Protein AF-A0A422P7Z7-F1 (afdb_monomer_lite)

Sequence (346 aa):
MTDVLEFFVPSHARDLEDLEKTGPTQYHVSEPCEFDVHPRQQVDDLARLFDCLHREKSPTSLFSKPELFTALFSYIKAIESPETNQPVTKQARHKICHEVSERLKKLLQISLAYFRKKANGGVNEALLVCLRSTVKMYVFILCNILLSSAPILEDDENLSYSSQRSARKRKRAKNEQDTGIGEDCSGVDQDGRELALTALIDVCSPDLLTMWGIHMEENMLNLMLRMVLHMITQKANVQNDAQPVSGALAVLLLRVSGHIVAQGSVAPCDFIVPLIELALKTESAAQFLTRFVSEAESGDISNDSTNNIVIALIEGMAVAALHDVSGDAGAAKTWHCFSARLQNVV

Secondary structure (DSSP, 8-state):
----PBP---SSGGGGG-HHHH-TTB---SS-------TTTHHHHHHHHHHHHHH-S-TTHHHH-HHHHHHHHHHHHHHH-TTSSSPPPHHHHHHHHHHHHHHHHHHHHHHHHHHHHHTTT---HHHHHHHHHHHHHHHHHHHHHHTS---------------------------SS-SPTT--TTS--HHHHHHHHHHHHHHT-GGGHHHHTTS--HHHHHHHHHHHHHHHT-HHHHSGGGHHHHHHHHHHHHHHHHHHHHTTSS-HHHHHHHHHHHHHH-HHHHHHHHHHHHHHTSTTT--HHHHHHHHHHHHHHHHHHHHTSTT-HHHHHHHHHHHHHHTTT-

Structure (mmCIF, N/CA/C/O backbone):
data_AF-A0A422P7Z7-F1
#
_entry.id   AF-A0A422P7Z7-F1
#
loop_
_atom_site.group_PDB
_atom_site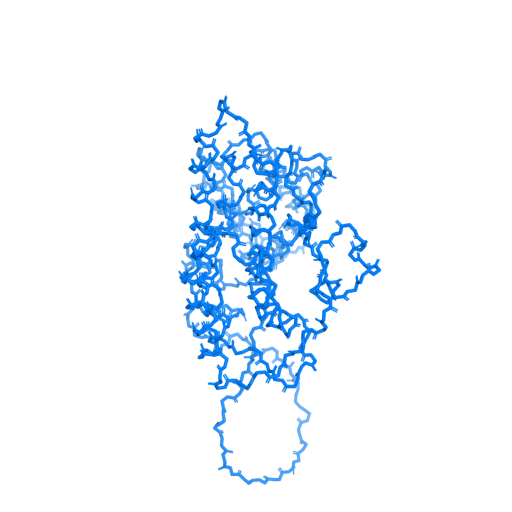.id
_atom_site.type_symbol
_atom_site.label_atom_id
_atom_site.label_alt_id
_atom_site.label_comp_id
_atom_site.label_asym_id
_atom_site.label_entity_id
_atom_site.label_seq_id
_atom_site.pdbx_PDB_ins_code
_atom_site.Cartn_x
_atom_site.Cartn_y
_atom_site.Cartn_z
_atom_site.occupancy
_atom_site.B_iso_or_equiv
_atom_site.auth_seq_id
_atom_site.auth_comp_id
_atom_site.auth_asym_id
_atom_site.auth_atom_id
_atom_site.pdbx_PDB_model_num
ATOM 1 N N . MET A 1 1 ? -2.991 -10.721 30.843 1.00 41.44 1 MET A N 1
ATOM 2 C CA . MET A 1 1 ? -2.828 -10.649 29.378 1.00 41.44 1 MET A CA 1
ATOM 3 C C . MET A 1 1 ? -4.153 -10.178 28.826 1.00 41.44 1 MET A C 1
ATOM 5 O O . MET A 1 1 ? -5.171 -10.646 29.310 1.00 41.44 1 MET A O 1
ATOM 9 N N . THR A 1 2 ? -4.159 -9.173 27.960 1.00 47.16 2 THR A N 1
ATOM 10 C CA . THR A 1 2 ? -5.389 -8.666 27.343 1.00 47.16 2 THR A CA 1
ATOM 11 C C . THR A 1 2 ? -5.836 -9.612 26.234 1.00 47.16 2 THR A C 1
ATOM 13 O O . THR A 1 2 ? -5.021 -9.916 25.369 1.00 47.16 2 THR A O 1
ATOM 16 N N . ASP A 1 3 ? -7.106 -10.029 26.248 1.00 69.69 3 ASP A N 1
ATOM 17 C CA . ASP A 1 3 ? -7.769 -10.920 25.269 1.00 69.69 3 ASP A CA 1
ATOM 18 C C . ASP A 1 3 ? -7.925 -10.301 23.857 1.00 69.69 3 ASP A C 1
ATOM 20 O O . ASP A 1 3 ? -8.862 -10.600 23.122 1.00 69.69 3 ASP A O 1
ATOM 24 N N . VAL A 1 4 ? -7.042 -9.377 23.472 1.00 84.75 4 VAL A N 1
ATOM 25 C CA . VAL A 1 4 ? -7.099 -8.687 22.181 1.00 84.75 4 VAL A CA 1
ATOM 26 C C . VAL A 1 4 ? -6.298 -9.491 21.166 1.00 84.75 4 VAL A C 1
ATOM 28 O O . VAL A 1 4 ? -5.075 -9.575 21.264 1.00 84.75 4 VAL A O 1
ATOM 31 N N . LEU A 1 5 ? -6.997 -10.064 20.190 1.00 91.19 5 LEU A N 1
ATOM 32 C CA . LEU A 1 5 ? -6.390 -10.791 19.081 1.00 91.19 5 LEU A CA 1
ATOM 33 C C . LEU A 1 5 ? -5.785 -9.802 18.083 1.00 91.19 5 LEU A C 1
ATOM 35 O O . LEU A 1 5 ? -6.497 -8.998 17.485 1.00 91.19 5 LEU A O 1
ATOM 39 N N . GLU A 1 6 ? -4.468 -9.844 17.918 1.00 93.69 6 GLU A N 1
ATOM 40 C CA . GLU A 1 6 ? -3.760 -8.964 16.992 1.00 93.69 6 GLU A CA 1
ATOM 41 C C . GLU A 1 6 ? -4.053 -9.336 15.531 1.00 93.69 6 GLU A C 1
ATOM 43 O O . GLU A 1 6 ? -4.142 -10.513 15.180 1.00 93.69 6 GLU A O 1
ATOM 48 N N . PHE A 1 7 ? -4.182 -8.322 14.673 1.00 96.12 7 PHE A N 1
ATOM 49 C CA . PHE A 1 7 ? -4.292 -8.515 13.230 1.00 96.12 7 PHE A CA 1
ATOM 50 C C . PHE A 1 7 ? -2.921 -8.785 12.607 1.00 96.12 7 PHE A C 1
ATOM 52 O O . PHE A 1 7 ? -1.968 -8.034 12.836 1.00 96.12 7 PHE A O 1
ATOM 59 N N . PHE A 1 8 ? -2.852 -9.822 11.778 1.00 94.31 8 PHE A N 1
ATOM 60 C CA . PHE A 1 8 ? -1.702 -10.170 10.947 1.00 94.31 8 PHE A CA 1
ATOM 61 C C . PHE A 1 8 ? -2.129 -10.142 9.485 1.00 94.31 8 PHE A C 1
ATOM 63 O O . PHE A 1 8 ? -3.274 -10.461 9.162 1.00 94.31 8 PHE A O 1
ATOM 70 N N . VAL A 1 9 ? -1.227 -9.722 8.602 1.00 94.50 9 VAL A N 1
ATOM 71 C CA . VAL A 1 9 ? -1.536 -9.619 7.175 1.00 94.50 9 VAL A CA 1
ATOM 72 C C . VAL A 1 9 ? -1.632 -11.035 6.594 1.00 94.50 9 VAL A C 1
ATOM 74 O O . VAL A 1 9 ? -0.636 -11.766 6.639 1.00 94.50 9 VAL A O 1
ATOM 77 N N . PRO A 1 10 ? -2.794 -11.445 6.049 1.00 93.19 10 PRO A N 1
ATOM 78 C CA . PRO A 1 10 ? -2.946 -12.782 5.495 1.00 93.19 10 PRO A CA 1
ATOM 79 C C . PRO A 1 10 ? -2.287 -12.882 4.111 1.00 93.19 10 PRO A C 1
ATOM 81 O O . PRO A 1 10 ? -2.100 -11.876 3.419 1.00 93.19 10 PRO A O 1
ATOM 84 N N . SER A 1 11 ? -1.952 -14.103 3.681 1.00 88.19 11 SER A N 1
ATOM 85 C CA . SER A 1 11 ? -1.417 -14.348 2.333 1.00 88.19 11 SER A CA 1
ATOM 86 C C . SER A 1 11 ? -2.460 -14.064 1.251 1.00 88.19 11 SER A C 1
ATOM 88 O O . SER A 1 11 ? -2.143 -13.391 0.269 1.00 88.19 11 SER A O 1
ATOM 90 N N . HIS A 1 12 ? -3.698 -14.516 1.479 1.00 90.06 12 HIS A N 1
ATOM 91 C CA . HIS A 1 12 ? -4.889 -14.163 0.709 1.00 90.06 12 HIS A CA 1
ATOM 92 C C . HIS A 1 12 ? -5.970 -13.593 1.626 1.00 90.06 12 HIS A C 1
ATOM 94 O O . HIS A 1 12 ? -6.129 -14.048 2.754 1.00 90.06 12 HIS A O 1
ATOM 100 N N . ALA A 1 13 ? -6.777 -12.651 1.145 1.00 91.19 13 ALA A N 1
ATOM 101 C CA . ALA A 1 13 ? -7.860 -12.032 1.905 1.00 91.19 13 ALA A CA 1
ATOM 102 C C . ALA A 1 13 ? -8.794 -13.077 2.527 1.00 91.19 13 ALA A C 1
ATOM 104 O O . ALA A 1 13 ? -9.073 -13.018 3.720 1.00 91.19 13 ALA A O 1
ATOM 105 N N . ARG A 1 14 ? -9.206 -14.082 1.745 1.00 91.06 14 ARG A N 1
ATOM 106 C CA . ARG A 1 14 ? -10.067 -15.187 2.208 1.00 91.06 14 ARG A CA 1
ATOM 107 C C . ARG A 1 14 ? -9.483 -16.000 3.364 1.00 91.06 14 ARG A C 1
ATOM 109 O O . ARG A 1 14 ? -10.245 -16.613 4.098 1.00 91.06 14 ARG A O 1
ATOM 116 N N . ASP A 1 15 ? -8.161 -16.010 3.536 1.00 92.38 15 ASP A N 1
ATOM 117 C CA . ASP A 1 15 ? -7.534 -16.763 4.623 1.00 92.38 15 ASP A CA 1
ATOM 118 C C . ASP A 1 15 ? -7.902 -16.173 5.989 1.00 92.38 15 ASP A C 1
ATOM 120 O O . ASP A 1 15 ? -7.853 -16.886 6.978 1.00 92.38 15 ASP A O 1
ATOM 124 N N . LEU A 1 16 ? -8.336 -14.907 6.048 1.00 93.44 16 LEU A N 1
ATOM 125 C CA . LEU A 1 16 ? -8.796 -14.262 7.279 1.00 93.44 16 LEU A CA 1
ATOM 126 C C . LEU A 1 16 ? -10.123 -14.834 7.817 1.00 93.44 16 LEU A C 1
ATOM 128 O O . LEU A 1 16 ? -10.447 -14.630 8.986 1.00 93.44 16 LEU A O 1
ATOM 132 N N . GLU A 1 17 ? -10.892 -15.523 6.971 1.00 92.88 17 GLU A N 1
ATOM 133 C CA . GLU A 1 17 ? -12.132 -16.228 7.338 1.00 92.88 17 GLU A CA 1
ATOM 134 C C . GLU A 1 17 ? -11.867 -17.699 7.715 1.00 92.88 17 GLU A C 1
ATOM 136 O O . GLU A 1 17 ? -12.773 -18.403 8.156 1.00 92.88 17 GLU A O 1
ATOM 141 N N . ASP A 1 18 ? -10.630 -18.176 7.541 1.00 90.12 18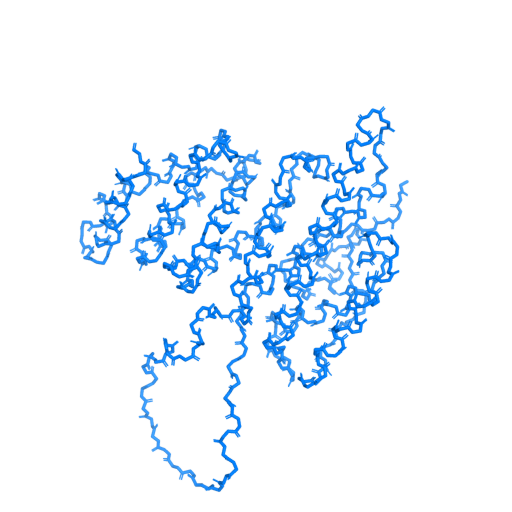 ASP A N 1
ATOM 142 C CA . ASP A 1 18 ? -10.232 -19.561 7.773 1.00 90.12 18 ASP A CA 1
ATOM 143 C C . ASP A 1 18 ? -9.405 -19.670 9.061 1.00 90.12 18 ASP A C 1
ATOM 145 O O . ASP A 1 18 ? -8.205 -19.384 9.092 1.00 90.12 18 ASP A O 1
ATOM 149 N N . LEU A 1 19 ? -10.058 -20.120 10.137 1.00 88.00 19 LEU A N 1
ATOM 150 C CA . LEU A 1 19 ? -9.434 -20.258 11.454 1.00 88.00 19 LEU A CA 1
ATOM 151 C C . LEU A 1 19 ? -8.237 -21.223 11.448 1.00 88.00 19 LEU A C 1
ATOM 153 O O . LEU A 1 19 ? -7.326 -21.064 12.261 1.00 88.00 19 LEU A O 1
ATOM 157 N N . GLU A 1 20 ? -8.209 -22.213 10.550 1.00 88.44 20 GLU A N 1
ATOM 158 C CA . GLU A 1 20 ? -7.075 -23.137 10.439 1.00 88.44 20 GLU A CA 1
ATOM 159 C C . GLU A 1 20 ? -5.843 -22.441 9.849 1.00 88.44 20 GLU A C 1
ATOM 161 O O . GLU A 1 20 ? -4.713 -22.791 10.197 1.00 88.44 20 GLU A O 1
ATOM 166 N N . LYS A 1 21 ? -6.049 -21.418 9.009 1.00 87.94 21 LYS A N 1
ATOM 167 C CA . LYS A 1 21 ? -4.973 -20.618 8.412 1.00 87.94 21 LYS A CA 1
ATOM 168 C C . LYS A 1 21 ? -4.518 -19.462 9.292 1.00 87.94 21 LYS A C 1
ATOM 170 O O . LYS A 1 21 ? -3.317 -19.215 9.368 1.00 87.94 21 LYS A O 1
ATOM 175 N N . THR A 1 22 ? -5.436 -18.760 9.958 1.00 85.56 22 THR A N 1
ATOM 176 C CA . THR A 1 22 ? -5.073 -17.671 10.887 1.00 85.56 22 THR A CA 1
ATOM 177 C C . THR A 1 22 ? -4.537 -18.204 12.212 1.00 85.56 22 THR A C 1
ATOM 179 O O . THR A 1 22 ? -3.707 -17.578 12.870 1.00 85.56 22 THR A O 1
ATOM 182 N N . GLY A 1 23 ? -5.028 -19.367 12.638 1.00 84.44 23 GLY A N 1
ATOM 183 C CA . GLY A 1 23 ? -4.818 -19.892 13.976 1.00 84.44 23 GLY A CA 1
ATOM 184 C C . GLY A 1 23 ? -5.683 -19.195 15.042 1.00 84.44 23 GLY A C 1
ATOM 185 O O . GLY A 1 23 ? -6.274 -18.138 14.808 1.00 84.44 23 GLY A O 1
ATOM 186 N N . PRO A 1 24 ? -5.756 -19.776 16.253 1.00 84.25 24 PRO A N 1
ATOM 187 C CA . PRO A 1 24 ? -6.699 -19.360 17.297 1.00 84.25 24 PRO A CA 1
ATOM 188 C C . PRO A 1 24 ? -6.287 -18.093 18.061 1.00 84.25 24 PRO A C 1
ATOM 190 O O . PRO A 1 24 ? -7.079 -17.547 18.822 1.00 84.25 24 PRO A O 1
ATOM 193 N N . THR A 1 25 ? -5.041 -17.642 17.908 1.00 87.38 25 THR A N 1
ATOM 194 C CA . THR A 1 25 ? -4.472 -16.506 18.655 1.00 87.38 25 THR A CA 1
ATOM 195 C C . THR A 1 25 ? -4.377 -15.227 17.827 1.00 87.38 25 THR A C 1
ATOM 197 O O . THR A 1 25 ? -3.804 -14.243 18.290 1.00 87.38 25 THR A O 1
ATOM 200 N N . GLN A 1 26 ? -4.896 -15.240 16.601 1.00 90.94 26 GLN A N 1
ATOM 201 C CA . GLN A 1 26 ? -4.856 -14.110 15.681 1.00 90.94 26 GLN A CA 1
ATOM 202 C C . GLN A 1 26 ? -6.269 -13.611 15.399 1.00 90.94 26 GLN A C 1
ATOM 204 O O . GLN A 1 26 ? -7.251 -14.350 15.526 1.00 90.94 26 GLN A O 1
ATOM 209 N N . TYR A 1 27 ? -6.370 -12.334 15.037 1.00 93.25 27 TYR A N 1
ATOM 210 C CA . TYR A 1 27 ? -7.624 -11.773 14.564 1.00 93.25 27 TYR A CA 1
ATOM 211 C C . TYR A 1 27 ? -8.099 -12.568 13.346 1.00 93.25 27 TYR A C 1
ATOM 213 O O . TYR A 1 27 ? -7.341 -12.778 12.401 1.00 93.25 27 TYR A O 1
ATOM 221 N N . HIS A 1 28 ? -9.365 -12.958 13.363 1.00 91.88 28 HIS A N 1
ATOM 222 C CA . HIS A 1 28 ? -10.036 -13.605 12.248 1.00 91.88 28 HIS A CA 1
ATOM 223 C C . HIS A 1 28 ? -11.430 -13.004 12.096 1.00 91.88 28 HIS A C 1
ATOM 225 O O . HIS A 1 28 ? -12.006 -12.456 13.042 1.00 91.88 28 HIS A O 1
ATOM 231 N N . VAL A 1 29 ? -11.972 -13.109 10.892 1.00 91.56 29 VAL A N 1
ATOM 232 C CA . VAL A 1 29 ? -13.339 -12.709 10.584 1.00 91.56 29 VAL A CA 1
ATOM 233 C C . VAL A 1 29 ? -14.222 -13.937 10.769 1.00 91.56 29 VAL A C 1
ATOM 235 O O . VAL A 1 29 ? -14.141 -14.889 10.002 1.00 91.56 29 VAL A O 1
ATOM 238 N N . SER A 1 30 ? -15.030 -13.943 11.829 1.00 84.56 30 SER A N 1
ATOM 239 C CA . SER A 1 30 ? -15.807 -15.126 12.226 1.00 84.56 30 SER A CA 1
ATOM 240 C C . SER A 1 30 ? -16.990 -15.435 11.302 1.00 84.56 30 SER A C 1
ATOM 242 O O . SER A 1 30 ? -17.461 -16.569 11.278 1.00 84.56 30 SER A O 1
ATOM 244 N N . GLU A 1 31 ? -17.481 -14.443 10.558 1.00 85.62 31 GLU A N 1
ATOM 245 C CA . GLU A 1 31 ? -18.612 -14.587 9.638 1.00 85.62 31 GLU A CA 1
ATOM 246 C C . GLU A 1 31 ? -18.158 -14.364 8.188 1.00 85.62 31 GLU A C 1
ATOM 248 O O . GLU A 1 31 ? -17.553 -13.327 7.901 1.00 85.62 31 GLU A O 1
ATOM 253 N N . PRO A 1 32 ? -18.463 -15.284 7.252 1.00 85.69 32 PRO A N 1
ATOM 254 C CA . PRO A 1 32 ? -18.131 -15.101 5.844 1.00 85.69 32 PRO A CA 1
ATOM 255 C C . PRO A 1 32 ? -18.708 -13.795 5.281 1.00 85.69 32 PRO A C 1
ATOM 257 O O . PRO A 1 32 ? -19.917 -13.576 5.267 1.00 85.69 32 PRO A O 1
ATOM 260 N N . CYS A 1 33 ? -17.835 -12.926 4.781 1.00 87.56 33 CYS A N 1
ATOM 261 C CA . CYS A 1 33 ? -18.189 -11.622 4.229 1.00 87.56 33 CYS A CA 1
ATOM 262 C C . CYS A 1 33 ? -18.469 -11.721 2.726 1.00 87.56 33 CYS A C 1
ATOM 264 O O . CYS A 1 33 ? -17.565 -11.552 1.908 1.00 87.56 33 CYS A O 1
ATOM 266 N N . GLU A 1 34 ? -19.698 -12.031 2.327 1.00 87.06 34 GLU A N 1
ATOM 267 C CA . GLU A 1 34 ? -20.068 -12.048 0.906 1.00 87.06 34 GLU A CA 1
ATOM 268 C C . GLU A 1 34 ? -20.151 -10.633 0.315 1.00 87.06 34 GLU A C 1
ATOM 270 O O . GLU A 1 34 ? -20.560 -9.680 0.980 1.00 87.06 34 GLU A O 1
ATOM 275 N N . PHE A 1 35 ? -19.756 -10.493 -0.953 1.00 90.81 35 PHE A N 1
ATOM 276 C CA . PHE A 1 35 ? -19.867 -9.235 -1.684 1.00 90.81 35 PHE A CA 1
ATOM 277 C C . PHE A 1 35 ? -21.044 -9.287 -2.660 1.00 90.81 35 PHE A C 1
ATOM 279 O O . PHE A 1 35 ? -20.943 -9.888 -3.731 1.00 90.81 35 PHE A O 1
ATOM 286 N N . ASP A 1 36 ? -22.141 -8.625 -2.290 1.00 88.31 36 ASP A N 1
ATOM 287 C CA . ASP A 1 36 ? -23.372 -8.527 -3.090 1.00 88.31 36 ASP A CA 1
ATOM 288 C C . ASP A 1 36 ? -23.862 -7.071 -3.217 1.00 88.31 36 ASP A C 1
ATOM 290 O O . ASP A 1 36 ? -25.052 -6.763 -3.177 1.00 88.31 36 ASP A O 1
ATOM 294 N N . VAL A 1 37 ? -22.924 -6.122 -3.319 1.00 90.50 37 VAL A N 1
ATOM 295 C CA . VAL A 1 37 ? -23.265 -4.699 -3.448 1.00 90.50 37 VAL A CA 1
ATOM 296 C C . VAL A 1 37 ? -23.386 -4.320 -4.918 1.00 90.50 37 VAL A C 1
ATOM 298 O O . VAL A 1 37 ? -22.409 -4.348 -5.678 1.00 90.50 37 VAL A O 1
ATOM 301 N N . HIS A 1 38 ? -24.587 -3.899 -5.316 1.00 91.31 38 HIS A N 1
ATOM 302 C CA . HIS A 1 38 ? -24.859 -3.473 -6.683 1.00 91.31 38 HIS A CA 1
ATOM 303 C C . HIS A 1 38 ? -23.941 -2.297 -7.089 1.00 91.31 38 HIS A C 1
ATOM 305 O O . HIS A 1 38 ? -23.834 -1.330 -6.331 1.00 91.31 38 HIS A O 1
ATOM 311 N N . PRO A 1 39 ? -23.336 -2.290 -8.297 1.00 91.00 39 PRO A N 1
ATOM 312 C CA . PRO A 1 39 ? -22.378 -1.269 -8.743 1.00 91.00 39 PRO A CA 1
ATOM 313 C C . PRO A 1 39 ? -22.809 0.182 -8.502 1.00 91.00 39 PRO A C 1
ATOM 315 O O . PRO A 1 39 ? -22.017 1.004 -8.052 1.00 91.00 39 PRO A O 1
ATOM 318 N N . ARG A 1 40 ? -24.092 0.485 -8.739 1.00 90.56 40 ARG A N 1
ATOM 319 C CA . ARG A 1 40 ? -24.675 1.826 -8.535 1.00 90.56 40 ARG A CA 1
ATOM 320 C C . ARG A 1 40 ? -24.775 2.267 -7.067 1.00 90.56 40 ARG A C 1
ATOM 322 O O . ARG A 1 40 ? -24.956 3.449 -6.827 1.00 90.56 40 ARG A O 1
ATOM 329 N N . GLN A 1 41 ? -24.709 1.340 -6.112 1.00 94.62 41 GLN A N 1
ATOM 330 C CA . GLN A 1 41 ? -24.857 1.608 -4.675 1.00 94.62 41 GLN A CA 1
ATOM 331 C C . GLN A 1 41 ? -23.512 1.667 -3.945 1.00 94.62 41 GLN A C 1
ATOM 333 O O . GLN A 1 41 ? -23.422 2.298 -2.895 1.00 94.62 41 GLN A O 1
ATOM 338 N N . GLN A 1 42 ? -22.459 1.071 -4.519 1.00 95.81 42 GLN A N 1
ATOM 339 C CA . GLN A 1 42 ? -21.154 0.924 -3.865 1.00 95.81 42 GLN A CA 1
ATOM 340 C C . GLN A 1 42 ? -20.604 2.251 -3.319 1.00 95.81 42 GLN A C 1
ATOM 342 O O . GLN A 1 42 ? -20.160 2.312 -2.177 1.00 95.81 42 GLN A O 1
ATOM 347 N N . VAL A 1 43 ? -20.656 3.336 -4.101 1.00 96.56 43 VAL A N 1
ATOM 348 C CA . VAL A 1 43 ? -20.117 4.645 -3.684 1.00 96.56 43 VAL A CA 1
ATOM 349 C C . VAL A 1 43 ? -20.915 5.255 -2.528 1.00 96.56 43 VAL A C 1
ATOM 351 O O . VAL A 1 43 ? -20.313 5.782 -1.591 1.00 96.56 43 VAL A O 1
ATOM 354 N N . ASP A 1 44 ? -22.245 5.151 -2.559 1.00 96.62 44 ASP A N 1
ATOM 355 C CA . ASP A 1 44 ? -23.125 5.684 -1.513 1.00 96.62 44 ASP A CA 1
ATOM 356 C C . ASP A 1 44 ? -23.006 4.887 -0.209 1.00 96.62 44 ASP A C 1
ATOM 358 O O . ASP A 1 44 ? -23.013 5.461 0.884 1.00 96.62 44 ASP A O 1
ATOM 362 N N . ASP A 1 45 ? -22.880 3.561 -0.310 1.00 96.50 45 ASP A N 1
ATOM 363 C CA . ASP A 1 45 ? -22.636 2.688 0.839 1.00 96.50 45 ASP A CA 1
ATOM 364 C C . ASP A 1 45 ? -21.267 2.980 1.463 1.00 96.50 45 ASP A C 1
ATOM 366 O O . ASP A 1 45 ? -21.164 3.137 2.681 1.00 96.50 45 ASP A O 1
ATOM 370 N N . LEU A 1 46 ? -20.227 3.152 0.638 1.00 97.75 46 LEU A N 1
ATOM 371 C CA . LEU A 1 46 ? -18.899 3.560 1.098 1.00 97.75 46 LEU A CA 1
ATOM 372 C C . LEU A 1 46 ? -18.913 4.954 1.733 1.00 97.75 46 LEU A C 1
ATOM 374 O O . LEU A 1 46 ? -18.249 5.163 2.744 1.00 97.75 46 LEU A O 1
ATOM 378 N N . ALA A 1 47 ? -19.669 5.911 1.188 1.00 97.12 47 ALA A N 1
ATOM 379 C CA . ALA A 1 47 ? -19.818 7.235 1.792 1.00 97.12 47 ALA A CA 1
ATOM 380 C C . ALA A 1 47 ? -20.404 7.136 3.206 1.00 97.12 47 ALA A C 1
ATOM 382 O O . ALA A 1 47 ? -19.820 7.665 4.150 1.00 97.12 47 ALA A O 1
ATOM 383 N N . ARG A 1 48 ? -21.491 6.372 3.373 1.00 97.12 48 ARG A N 1
ATOM 384 C CA . ARG A 1 48 ? -22.092 6.114 4.690 1.00 97.12 48 ARG A CA 1
ATOM 385 C C . ARG A 1 48 ? -21.123 5.411 5.641 1.00 97.12 48 ARG A C 1
ATOM 387 O O . ARG A 1 48 ? -21.027 5.798 6.804 1.00 97.12 48 ARG A O 1
ATOM 394 N N . LEU A 1 49 ? -20.382 4.419 5.153 1.00 97.19 49 LEU A N 1
ATOM 395 C CA . LEU A 1 49 ? -19.393 3.686 5.942 1.00 97.19 49 LEU A CA 1
ATOM 396 C C . LEU A 1 49 ? -18.268 4.599 6.445 1.00 97.19 49 LEU A C 1
ATOM 398 O O . LEU A 1 49 ? -17.948 4.599 7.637 1.00 97.19 49 LEU A O 1
ATOM 402 N N . PHE A 1 50 ? -17.689 5.415 5.562 1.00 97.06 50 PHE A N 1
ATOM 403 C CA . PHE A 1 50 ? -16.640 6.351 5.949 1.00 97.06 50 PHE A CA 1
ATOM 404 C C . PHE A 1 50 ? -17.176 7.460 6.853 1.00 97.06 50 PHE A C 1
ATOM 406 O O . PHE A 1 50 ? -16.486 7.829 7.801 1.00 97.06 50 PHE A O 1
ATOM 413 N N . ASP A 1 51 ? -18.400 7.948 6.654 1.00 96.00 51 ASP A N 1
ATOM 414 C CA . ASP A 1 51 ? -19.055 8.882 7.578 1.00 96.00 51 ASP A CA 1
ATOM 415 C C . ASP A 1 51 ? -19.204 8.289 8.983 1.00 96.00 51 ASP A C 1
ATOM 417 O O . ASP A 1 51 ? -18.897 8.959 9.974 1.00 96.00 51 ASP A O 1
ATOM 421 N N . CYS A 1 52 ? -19.624 7.025 9.091 1.00 95.00 52 CYS A N 1
ATOM 422 C CA . CYS A 1 52 ? -19.653 6.303 10.362 1.00 95.00 52 CYS A CA 1
ATOM 423 C C . CYS A 1 52 ? -18.260 6.272 10.996 1.00 95.00 52 CYS A C 1
ATOM 425 O O . CYS A 1 52 ? -18.098 6.724 12.128 1.00 95.00 52 CYS A O 1
ATOM 427 N N . LEU A 1 53 ? -17.236 5.871 10.238 1.00 93.50 53 LEU A N 1
ATOM 428 C CA . LEU A 1 53 ? -15.847 5.866 10.700 1.00 93.50 53 LEU A CA 1
ATOM 429 C C . LEU A 1 53 ? -15.341 7.278 11.074 1.00 93.50 53 LEU A C 1
ATOM 431 O O . LEU A 1 53 ? -14.420 7.415 11.877 1.00 93.50 53 LEU A O 1
ATOM 435 N N . HIS A 1 54 ? -15.866 8.357 10.472 1.00 92.19 54 HIS A N 1
ATOM 436 C CA . HIS A 1 54 ? -15.483 9.757 10.767 1.00 92.19 54 HIS A CA 1
ATOM 437 C C . HIS A 1 54 ? -16.067 10.236 12.090 1.00 92.19 54 HIS A C 1
ATOM 439 O O . HIS A 1 54 ? -15.450 11.046 12.778 1.00 92.19 54 HIS A O 1
ATOM 445 N N . ARG A 1 55 ? -17.245 9.729 12.452 1.00 93.19 55 ARG A N 1
ATOM 446 C CA . ARG A 1 55 ? -17.925 10.062 13.708 1.00 93.19 55 ARG A CA 1
ATOM 447 C C . ARG A 1 55 ? -17.329 9.337 14.907 1.00 93.19 55 ARG A C 1
ATOM 449 O O . ARG A 1 55 ? -17.557 9.752 16.045 1.00 93.19 55 ARG A O 1
ATOM 456 N N . GLU A 1 56 ? -16.569 8.275 14.669 1.00 93.00 56 GLU A N 1
ATOM 457 C CA . GLU A 1 56 ? -15.901 7.553 15.736 1.00 93.00 56 GLU A CA 1
ATOM 458 C C . GLU A 1 56 ? -14.813 8.387 16.412 1.00 93.00 56 GLU A C 1
ATOM 460 O O . GLU A 1 56 ? -13.925 8.951 15.775 1.00 93.00 56 GLU A O 1
ATOM 465 N N . LYS A 1 57 ? -14.852 8.417 17.747 1.00 87.94 57 LYS A N 1
ATOM 466 C CA . LYS A 1 57 ? -13.851 9.127 18.556 1.00 87.94 57 LYS A CA 1
ATOM 467 C C . LYS A 1 57 ? -12.536 8.362 18.664 1.00 87.94 57 LYS A C 1
ATOM 469 O O . LYS A 1 57 ? -11.497 8.975 18.894 1.00 87.94 57 LYS A O 1
ATOM 474 N N . SER A 1 58 ? -12.587 7.031 18.573 1.00 90.81 58 SER A N 1
ATOM 475 C CA . SER A 1 58 ? -11.393 6.203 18.710 1.00 90.81 58 SER A CA 1
ATOM 476 C C . SER A 1 58 ? -10.643 6.126 17.376 1.00 90.81 58 SER A C 1
ATOM 478 O O . SER A 1 58 ? -11.243 5.746 16.367 1.00 90.81 58 SER A O 1
ATOM 480 N N . PRO A 1 59 ? -9.328 6.408 17.345 1.00 89.75 59 PRO A N 1
ATOM 481 C CA . PRO A 1 59 ? -8.529 6.259 16.131 1.00 89.75 59 PRO A CA 1
ATOM 482 C C . PRO A 1 59 ? -8.375 4.789 15.703 1.00 89.75 59 PRO A C 1
ATOM 484 O O . PRO A 1 59 ? -8.082 4.524 14.543 1.00 89.75 59 PRO A O 1
ATOM 487 N N . THR A 1 60 ? -8.623 3.833 16.607 1.00 94.75 60 THR A N 1
ATOM 488 C CA . THR A 1 60 ? -8.538 2.385 16.345 1.00 94.75 60 THR A CA 1
ATOM 489 C C . THR A 1 60 ? -9.878 1.766 15.955 1.00 94.75 60 THR A C 1
ATOM 491 O O . THR A 1 60 ? -10.044 0.553 16.050 1.00 94.75 60 THR A O 1
ATOM 494 N N . SER A 1 61 ? -10.867 2.581 15.573 1.00 94.75 61 SER A N 1
ATOM 495 C CA . SER A 1 61 ? -12.245 2.103 15.392 1.00 94.75 61 SER A CA 1
ATOM 496 C C . SER A 1 61 ? -12.398 1.062 14.300 1.00 94.75 61 SER A C 1
ATOM 498 O O . SER A 1 61 ? -13.243 0.190 14.447 1.00 94.75 61 SER A O 1
ATOM 500 N N . LEU A 1 62 ? -11.564 1.103 13.257 1.00 96.31 62 LEU A N 1
ATOM 501 C CA . LEU A 1 62 ? -11.563 0.054 12.240 1.00 96.31 62 LEU A CA 1
ATOM 502 C C . LEU A 1 62 ? -11.263 -1.321 12.860 1.00 96.31 62 LEU A C 1
ATOM 504 O O . LEU A 1 62 ? -11.922 -2.293 12.529 1.00 96.31 62 LEU A O 1
ATOM 508 N N . PHE A 1 63 ? -10.321 -1.391 13.802 1.00 96.56 63 PHE A N 1
ATOM 509 C CA . PHE A 1 63 ? -9.980 -2.634 14.490 1.00 96.56 63 PHE A CA 1
ATOM 510 C C . PHE A 1 63 ? -10.988 -2.996 15.588 1.00 96.56 63 PHE A C 1
ATOM 512 O O . PHE A 1 63 ? -11.390 -4.148 15.713 1.00 96.56 63 PHE A O 1
ATOM 519 N N . SER A 1 64 ? -11.417 -2.021 16.394 1.00 92.56 64 SER A N 1
ATOM 520 C CA . SER A 1 64 ? -12.282 -2.292 17.550 1.00 92.56 64 SER A CA 1
ATOM 521 C C . SER A 1 64 ? -13.763 -2.483 17.208 1.00 92.56 64 SER A C 1
ATOM 523 O O . SER A 1 64 ? -14.527 -2.861 18.092 1.00 92.56 64 SER A O 1
ATOM 525 N N . LYS A 1 65 ? -14.183 -2.179 15.974 1.00 93.50 65 LYS A N 1
ATOM 526 C CA . LYS A 1 65 ? -15.557 -2.357 15.483 1.00 93.50 65 LYS A CA 1
ATOM 527 C C . LYS A 1 65 ? -15.553 -3.283 14.266 1.00 93.50 65 LYS A C 1
ATOM 529 O O . LYS A 1 65 ? -15.356 -2.800 13.145 1.00 93.50 65 LYS A O 1
ATOM 534 N N . PRO A 1 66 ? -15.732 -4.602 14.470 1.00 90.94 66 PRO A N 1
ATOM 535 C CA . PRO A 1 66 ? -15.662 -5.592 13.400 1.00 90.94 66 PRO A CA 1
ATOM 536 C C . PRO A 1 66 ? -16.566 -5.266 12.211 1.00 90.94 66 PRO A C 1
ATOM 538 O O . PRO A 1 66 ? -16.168 -5.488 11.075 1.00 90.94 66 PRO A O 1
ATOM 541 N N . GLU A 1 67 ? -17.736 -4.670 12.438 1.00 92.69 67 GLU A N 1
ATOM 542 C CA . GLU A 1 67 ? -18.684 -4.270 11.396 1.00 92.69 67 GLU A CA 1
ATOM 543 C C . GLU A 1 67 ? -18.107 -3.249 10.398 1.00 92.69 67 GLU A C 1
ATOM 545 O O . GLU A 1 67 ? -18.450 -3.266 9.217 1.00 92.69 67 GLU A O 1
ATOM 550 N N . LEU A 1 68 ? -17.191 -2.376 10.838 1.00 94.25 68 LEU A N 1
ATOM 551 C CA . LEU A 1 68 ? -16.556 -1.391 9.958 1.00 94.25 68 LEU A CA 1
ATOM 552 C C . LEU A 1 68 ? -15.486 -2.043 9.082 1.00 94.25 68 LEU A C 1
ATOM 554 O O . LEU A 1 68 ? -15.383 -1.739 7.892 1.00 94.25 68 LEU A O 1
ATOM 558 N N . PHE A 1 69 ? -14.690 -2.941 9.668 1.00 95.94 69 PHE A N 1
ATOM 559 C CA . PHE A 1 69 ? -13.653 -3.656 8.935 1.00 95.94 69 PHE A CA 1
ATOM 560 C C . PHE A 1 69 ? -14.238 -4.695 7.980 1.00 95.94 69 PHE A C 1
ATOM 562 O O . PHE A 1 69 ? -13.858 -4.704 6.816 1.00 95.94 69 PHE A O 1
ATOM 569 N N . THR A 1 70 ? -15.189 -5.516 8.429 1.00 94.69 70 THR A N 1
ATOM 570 C CA . THR A 1 70 ? -15.857 -6.547 7.609 1.00 94.69 70 THR A CA 1
ATOM 571 C C . THR A 1 70 ? -16.511 -5.958 6.360 1.00 94.69 70 THR A C 1
ATOM 573 O O . THR A 1 70 ? -16.365 -6.514 5.270 1.00 94.69 70 THR A O 1
ATOM 576 N N . ALA A 1 71 ? -17.129 -4.776 6.473 1.00 94.38 71 ALA A N 1
ATOM 577 C CA . ALA A 1 71 ? -17.662 -4.052 5.325 1.00 94.38 71 ALA A CA 1
ATOM 578 C C . ALA A 1 71 ? -16.574 -3.741 4.281 1.00 94.38 71 ALA A C 1
ATOM 580 O O . ALA A 1 71 ? -16.738 -4.109 3.121 1.00 94.38 71 ALA A O 1
ATOM 581 N N . LEU A 1 72 ? -15.440 -3.138 4.666 1.00 96.38 72 LEU A N 1
ATOM 582 C CA . LEU A 1 72 ? -14.322 -2.875 3.740 1.00 96.38 72 LEU A CA 1
ATOM 583 C C . LEU A 1 72 ? -13.645 -4.161 3.247 1.00 96.38 72 LEU A C 1
ATOM 585 O O . LEU A 1 72 ? -13.241 -4.254 2.089 1.00 96.38 72 LEU A O 1
ATOM 589 N N . PHE A 1 73 ? -13.538 -5.163 4.112 1.00 96.31 73 PHE A N 1
ATOM 590 C CA . PHE A 1 73 ? -12.936 -6.451 3.809 1.00 96.31 73 PHE A CA 1
ATOM 591 C C . PHE A 1 73 ? -13.703 -7.203 2.714 1.00 96.31 73 PHE A C 1
ATOM 593 O O . PHE A 1 73 ? -13.068 -7.775 1.831 1.00 96.31 73 PHE A O 1
ATOM 600 N N . SER A 1 74 ? -15.040 -7.127 2.690 1.00 94.75 74 SER A N 1
ATOM 601 C CA . SER A 1 74 ? -15.855 -7.712 1.612 1.00 94.75 74 SER A CA 1
ATOM 602 C C . SER A 1 74 ? -15.464 -7.182 0.221 1.00 94.75 74 SER A C 1
ATOM 604 O O . SER A 1 74 ? -15.333 -7.963 -0.724 1.00 94.75 74 SER A O 1
ATOM 606 N N . TYR A 1 75 ? -15.170 -5.878 0.104 1.00 95.25 75 TYR A N 1
ATOM 607 C CA . TYR A 1 75 ? -14.665 -5.274 -1.133 1.00 95.25 75 TYR A CA 1
ATOM 608 C C . TYR A 1 75 ? -13.290 -5.838 -1.496 1.00 95.25 75 TYR A C 1
ATOM 610 O O . TYR A 1 75 ? -13.066 -6.195 -2.648 1.00 95.25 75 TYR A O 1
ATOM 618 N N . ILE A 1 76 ? -12.373 -5.955 -0.530 1.00 95.06 76 ILE A N 1
ATOM 619 C CA . ILE A 1 76 ? -11.038 -6.520 -0.778 1.00 95.06 76 ILE A CA 1
ATOM 620 C C . ILE A 1 76 ? -11.124 -7.978 -1.238 1.00 95.06 76 ILE A C 1
ATOM 622 O O . ILE A 1 76 ? -10.454 -8.353 -2.201 1.00 95.06 76 ILE A O 1
ATOM 626 N N . LYS A 1 77 ? -11.997 -8.781 -0.624 1.00 92.69 77 LYS A N 1
ATOM 627 C CA . LYS A 1 77 ? -12.211 -10.176 -1.021 1.00 92.69 77 LYS A CA 1
ATOM 628 C C . LYS A 1 77 ? -12.731 -10.286 -2.457 1.00 92.69 77 LYS A C 1
ATOM 630 O O . LYS A 1 77 ? -12.211 -11.088 -3.230 1.00 92.69 77 LYS A O 1
ATOM 635 N N . ALA A 1 78 ? -13.689 -9.440 -2.839 1.00 91.75 78 ALA A N 1
ATOM 636 C CA . ALA A 1 78 ? -14.206 -9.375 -4.208 1.00 91.75 78 ALA A CA 1
ATOM 637 C C . ALA A 1 78 ? -13.166 -8.896 -5.233 1.00 91.75 78 ALA A C 1
ATOM 639 O O . ALA A 1 78 ? -13.208 -9.280 -6.399 1.00 91.75 78 ALA A O 1
ATOM 640 N N . ILE A 1 79 ? -12.218 -8.056 -4.810 1.00 90.62 79 ILE A N 1
ATOM 641 C CA . ILE A 1 79 ? -11.122 -7.588 -5.662 1.00 90.62 79 ILE A CA 1
ATOM 642 C C . ILE A 1 79 ? -10.110 -8.701 -5.944 1.00 90.62 79 ILE A C 1
ATOM 644 O O . ILE A 1 79 ? -9.665 -8.829 -7.084 1.00 90.62 79 ILE A O 1
ATOM 648 N N . GLU A 1 80 ? -9.736 -9.483 -4.929 1.00 86.25 80 GLU A N 1
ATOM 649 C CA . GLU A 1 80 ? -8.764 -10.572 -5.083 1.00 86.25 80 GLU A CA 1
ATOM 650 C C . GLU A 1 80 ? -9.375 -11.803 -5.775 1.00 86.25 80 GLU A C 1
ATOM 652 O O . GLU A 1 80 ? -8.688 -12.508 -6.511 1.00 86.25 80 GLU A O 1
ATOM 657 N N . SER A 1 81 ? -10.671 -12.055 -5.564 1.00 76.06 81 SER A N 1
ATOM 658 C CA . SER A 1 81 ? -11.408 -13.186 -6.140 1.00 76.06 81 SER A CA 1
ATOM 659 C C . SER A 1 81 ? -12.516 -12.692 -7.080 1.00 76.06 81 SER A C 1
ATOM 661 O O . SER A 1 81 ? -13.669 -12.613 -6.662 1.00 76.06 81 SER A O 1
ATOM 663 N N . PRO A 1 82 ? -12.220 -12.402 -8.362 1.00 62.34 82 PRO A N 1
ATOM 664 C CA . PRO A 1 82 ? -13.193 -11.876 -9.329 1.00 62.34 82 PRO A CA 1
ATOM 665 C C . PRO A 1 82 ? -14.272 -12.890 -9.762 1.00 62.34 82 PRO A C 1
ATOM 667 O O . PRO A 1 82 ? -14.997 -12.646 -10.720 1.00 62.34 82 PRO A O 1
ATOM 670 N N . GLU A 1 83 ? -14.398 -14.021 -9.065 1.00 60.75 83 GLU A N 1
ATOM 671 C CA . GLU A 1 83 ? -15.499 -14.981 -9.219 1.00 60.75 83 GLU A CA 1
ATOM 672 C C . GLU A 1 83 ? -16.825 -14.458 -8.621 1.00 60.75 83 GLU A C 1
ATOM 674 O O . GLU A 1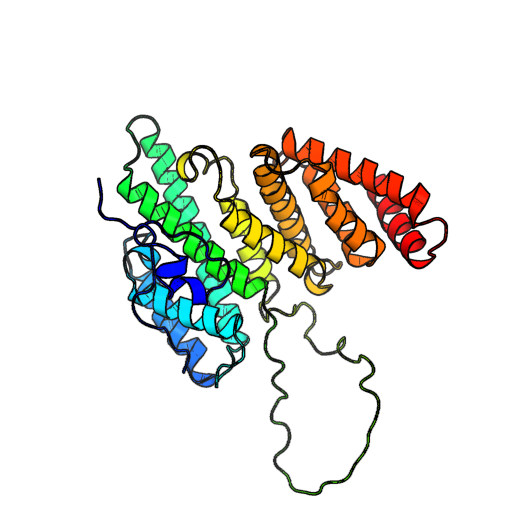 83 ? -17.824 -15.174 -8.606 1.00 60.75 83 GLU A O 1
ATOM 679 N N . THR A 1 84 ? -16.861 -13.215 -8.124 1.00 61.66 84 THR A N 1
ATOM 680 C CA . THR A 1 84 ? -18.071 -12.586 -7.583 1.00 61.66 84 THR A CA 1
ATOM 681 C C . THR A 1 84 ? -19.066 -12.187 -8.675 1.00 61.66 84 THR A C 1
ATOM 683 O O . THR A 1 84 ? -18.700 -11.769 -9.772 1.00 61.66 84 THR A O 1
ATOM 686 N N . ASN A 1 85 ? -20.360 -12.237 -8.341 1.00 60.06 85 ASN A N 1
ATOM 687 C CA . ASN A 1 85 ? -21.452 -11.865 -9.252 1.00 60.06 85 ASN A CA 1
ATOM 688 C C . ASN A 1 85 ? -21.431 -10.384 -9.666 1.00 60.06 85 ASN A C 1
ATOM 690 O O . ASN A 1 85 ? -21.998 -10.023 -10.696 1.00 60.06 85 ASN A O 1
ATOM 694 N N . GLN A 1 86 ? -20.819 -9.523 -8.850 1.00 74.94 86 GLN A N 1
ATOM 695 C CA . GLN A 1 86 ? -20.717 -8.086 -9.082 1.00 74.94 86 GLN A CA 1
ATOM 696 C C . GLN A 1 86 ? -19.254 -7.648 -8.967 1.00 74.94 86 GLN A C 1
ATOM 698 O O . GLN A 1 86 ? -18.591 -8.001 -7.985 1.00 74.94 86 GLN A O 1
ATOM 703 N N . PRO A 1 87 ? -18.727 -6.871 -9.929 1.00 86.62 87 PRO A N 1
ATOM 704 C CA . PRO A 1 87 ? -17.378 -6.346 -9.832 1.00 86.62 87 PRO A CA 1
ATOM 705 C C . PRO A 1 87 ? -17.333 -5.114 -8.919 1.00 86.62 87 PRO A C 1
ATOM 707 O O . PRO A 1 87 ? -18.247 -4.282 -8.899 1.00 86.62 87 PRO A O 1
ATOM 710 N N . VAL A 1 88 ? -16.221 -4.940 -8.202 1.00 91.81 88 VAL A N 1
ATOM 711 C CA . VAL A 1 88 ? -15.949 -3.678 -7.504 1.00 91.81 88 VAL A CA 1
ATOM 712 C C . VAL A 1 88 ? -15.604 -2.603 -8.530 1.00 91.81 88 VAL A C 1
ATOM 714 O O . VAL A 1 88 ? -14.608 -2.716 -9.258 1.00 91.81 88 VAL A O 1
ATOM 717 N N . THR A 1 89 ? -16.430 -1.561 -8.572 1.00 91.94 89 THR A N 1
ATOM 718 C CA . THR A 1 89 ? -16.330 -0.464 -9.536 1.00 91.94 89 THR A CA 1
ATOM 719 C C . THR A 1 89 ? -15.069 0.366 -9.332 1.00 91.94 89 THR A C 1
ATOM 721 O O . THR A 1 89 ? -14.523 0.472 -8.232 1.00 91.94 89 THR A O 1
ATOM 724 N N . LYS A 1 90 ? -14.636 1.032 -10.403 1.00 90.94 90 LYS A N 1
ATOM 725 C CA . LYS A 1 90 ? -13.533 1.994 -10.371 1.00 90.94 90 LYS A CA 1
ATOM 726 C C . LYS A 1 90 ? -13.747 3.106 -9.334 1.00 90.94 90 LYS A C 1
ATOM 728 O O . LYS A 1 90 ? -12.851 3.408 -8.554 1.00 90.94 90 LYS A O 1
ATOM 733 N N . GLN A 1 91 ? -14.956 3.665 -9.277 1.00 92.44 91 GLN A N 1
ATOM 734 C CA . GLN A 1 91 ? -15.313 4.735 -8.338 1.00 92.44 91 GLN A CA 1
ATOM 735 C C . GLN A 1 91 ? -15.246 4.267 -6.875 1.00 92.44 91 GLN A C 1
ATOM 737 O O . GLN A 1 91 ? -14.763 5.003 -6.016 1.00 92.44 91 GLN A O 1
ATOM 742 N N . ALA A 1 92 ? -15.666 3.030 -6.591 1.00 95.38 92 ALA A N 1
ATOM 743 C CA . ALA A 1 92 ? -15.533 2.438 -5.263 1.00 95.38 92 ALA A CA 1
ATOM 744 C C . ALA A 1 92 ? -14.061 2.254 -4.862 1.00 95.38 92 ALA A C 1
ATOM 746 O O . ALA A 1 92 ? -13.678 2.646 -3.762 1.00 95.38 92 ALA A O 1
ATOM 747 N N . ARG A 1 93 ? -13.216 1.731 -5.766 1.00 95.06 93 ARG A N 1
ATOM 748 C CA . ARG A 1 93 ? -11.765 1.572 -5.534 1.00 95.06 93 ARG A CA 1
ATOM 749 C C . ARG A 1 93 ? -11.090 2.908 -5.248 1.00 95.06 93 ARG A C 1
ATOM 751 O O . ARG A 1 93 ? -10.381 3.023 -4.251 1.00 95.06 93 ARG A O 1
ATOM 758 N N . HIS A 1 94 ? -11.368 3.916 -6.076 1.00 94.00 94 HIS A N 1
ATOM 759 C CA . HIS A 1 94 ? -10.906 5.289 -5.877 1.00 94.00 94 HIS A CA 1
ATOM 760 C C . HIS A 1 94 ? -11.298 5.784 -4.480 1.00 94.00 94 HIS A C 1
ATOM 762 O O . HIS A 1 94 ? -10.432 6.210 -3.715 1.00 94.00 94 HIS A O 1
ATOM 768 N N . LYS A 1 95 ? -12.586 5.701 -4.117 1.00 96.81 95 LYS A N 1
ATOM 769 C CA . LYS A 1 95 ? -13.072 6.196 -2.823 1.00 96.81 95 LYS A CA 1
ATOM 770 C C . LYS A 1 95 ? -12.414 5.480 -1.645 1.00 96.81 95 LYS A C 1
ATOM 772 O O . LYS A 1 95 ? -11.994 6.147 -0.705 1.00 96.81 95 LYS A O 1
ATOM 777 N N . ILE A 1 96 ? -12.293 4.151 -1.702 1.00 97.88 96 ILE A N 1
ATOM 778 C CA . ILE A 1 96 ? -11.596 3.372 -0.670 1.00 97.88 96 ILE A CA 1
ATOM 779 C C . ILE A 1 96 ? -10.150 3.852 -0.546 1.00 97.88 96 ILE A C 1
ATOM 781 O O . ILE A 1 96 ? -9.710 4.133 0.563 1.00 97.88 96 ILE A O 1
ATOM 785 N N . CYS A 1 97 ? -9.430 3.988 -1.663 1.00 97.50 97 CYS A N 1
ATOM 786 C CA . CYS A 1 97 ? -8.024 4.385 -1.662 1.00 97.50 97 CYS A CA 1
ATOM 787 C C . CYS A 1 97 ? -7.806 5.742 -0.984 1.00 97.50 97 CYS A C 1
ATOM 789 O O . CYS A 1 97 ? -7.004 5.841 -0.057 1.00 97.50 97 CYS A O 1
ATOM 791 N N . HIS A 1 98 ? -8.546 6.773 -1.394 1.00 97.50 98 HIS A N 1
ATOM 792 C CA . HIS A 1 98 ? -8.417 8.123 -0.837 1.00 97.50 98 HIS A CA 1
ATOM 793 C C . HIS A 1 98 ? -8.763 8.178 0.652 1.00 97.50 98 HIS A C 1
ATOM 795 O O . HIS A 1 98 ? -7.959 8.624 1.470 1.00 97.50 98 HIS A O 1
ATOM 801 N N . GLU A 1 99 ? -9.940 7.671 1.020 1.00 97.88 99 GLU A N 1
ATOM 802 C CA . GLU A 1 99 ? -10.444 7.752 2.394 1.00 97.88 99 GLU A CA 1
ATOM 803 C C . GLU A 1 99 ? -9.573 6.945 3.360 1.00 97.88 99 GLU A C 1
ATOM 805 O O . GLU A 1 99 ? -9.247 7.408 4.454 1.00 97.88 99 GLU A O 1
ATOM 810 N N . VAL A 1 100 ? -9.139 5.748 2.955 1.00 98.38 100 VAL A N 1
ATOM 811 C CA . VAL A 1 100 ? -8.257 4.916 3.778 1.00 98.38 100 VAL A CA 1
ATOM 812 C C . VAL A 1 100 ? -6.890 5.569 3.938 1.00 98.38 100 VAL A C 1
ATOM 814 O O . VAL A 1 100 ? -6.351 5.564 5.044 1.00 98.38 100 VAL A O 1
ATOM 817 N N . SER A 1 101 ? -6.344 6.170 2.882 1.00 98.31 101 SER A N 1
ATOM 818 C CA . SER A 1 101 ? -5.035 6.827 2.942 1.00 98.31 101 SER A CA 1
ATOM 819 C C . SER A 1 101 ? -5.043 8.032 3.885 1.00 98.31 101 SER A C 1
ATOM 821 O O . SER A 1 101 ? -4.165 8.155 4.741 1.00 98.31 101 SER A O 1
ATOM 823 N N . GLU A 1 102 ? -6.079 8.872 3.814 1.00 97.31 102 GLU A N 1
ATOM 824 C CA . GLU A 1 102 ? -6.301 9.977 4.756 1.00 97.31 102 GLU A CA 1
ATOM 825 C C . GLU A 1 102 ? -6.402 9.492 6.206 1.00 97.31 102 GLU A C 1
ATOM 827 O O . GLU A 1 102 ? -5.841 10.091 7.132 1.00 97.31 102 GLU A O 1
ATOM 832 N N . ARG A 1 103 ? -7.125 8.391 6.433 1.00 96.62 103 ARG A N 1
ATOM 833 C CA . ARG A 1 103 ? -7.278 7.821 7.775 1.00 96.62 103 ARG A CA 1
ATOM 834 C C . ARG A 1 103 ? -6.010 7.199 8.306 1.00 96.62 103 ARG A C 1
ATOM 836 O O . ARG A 1 103 ? -5.716 7.396 9.485 1.00 96.62 103 ARG A O 1
ATOM 843 N N . LEU A 1 104 ? -5.253 6.521 7.456 1.00 98.31 104 LEU A N 1
ATOM 844 C CA . LEU A 1 104 ? -3.952 5.995 7.815 1.00 98.31 104 LEU A CA 1
ATOM 845 C C . LEU A 1 104 ? -3.022 7.139 8.230 1.00 98.31 104 LEU A C 1
ATOM 847 O O . LEU A 1 104 ? -2.527 7.117 9.353 1.00 98.31 104 LEU A O 1
ATOM 851 N N . LYS A 1 105 ? -2.885 8.201 7.425 1.00 97.81 105 LYS A N 1
ATOM 852 C CA . LYS A 1 105 ? -2.059 9.369 7.787 1.00 97.81 105 LYS A CA 1
ATOM 853 C C . LYS A 1 105 ? -2.451 9.974 9.137 1.00 97.81 105 LYS A C 1
ATOM 855 O O . LYS A 1 105 ? -1.596 10.182 9.999 1.00 97.81 105 LYS A O 1
ATOM 860 N N . LYS A 1 106 ? -3.749 10.201 9.367 1.00 96.62 106 LYS A N 1
ATOM 861 C CA . LYS A 1 106 ? -4.255 10.724 10.652 1.00 96.62 106 LYS A CA 1
ATOM 862 C C . LYS A 1 106 ? -3.937 9.782 11.815 1.00 96.62 106 LYS A C 1
ATOM 864 O O . LYS A 1 106 ? -3.501 10.239 12.872 1.00 96.62 106 LYS A O 1
ATOM 869 N N . LEU A 1 107 ? -4.121 8.474 11.632 1.00 97.44 107 LEU A N 1
ATOM 870 C CA . LEU A 1 107 ? -3.787 7.466 12.638 1.00 97.44 107 LEU A CA 1
ATOM 871 C C . LEU A 1 107 ? -2.292 7.479 12.977 1.00 97.44 107 LEU A C 1
ATOM 873 O O . LEU A 1 107 ? -1.940 7.437 14.158 1.00 97.44 107 LEU A O 1
ATOM 877 N N . LEU A 1 108 ? -1.418 7.569 11.975 1.00 97.56 108 LEU A N 1
ATOM 878 C CA . LEU A 1 108 ? 0.030 7.625 12.178 1.00 97.56 108 LEU A CA 1
ATOM 879 C C . LEU A 1 108 ? 0.431 8.889 12.942 1.00 97.56 108 LEU A C 1
ATOM 881 O O . LEU A 1 108 ? 1.146 8.795 13.936 1.00 97.56 108 LEU A O 1
ATOM 885 N N . GLN A 1 109 ? -0.113 10.054 12.580 1.00 96.19 109 GLN A N 1
ATOM 886 C CA . GLN A 1 109 ? 0.118 11.306 13.313 1.00 96.19 109 GLN A CA 1
ATOM 887 C C . GLN A 1 109 ? -0.318 11.215 14.783 1.00 96.19 109 GLN A C 1
ATOM 889 O O . GLN A 1 109 ? 0.416 11.634 15.683 1.00 96.19 109 GLN A O 1
ATOM 894 N N . ILE A 1 110 ? -1.495 10.638 15.047 1.00 94.88 110 ILE A N 1
ATOM 895 C CA . ILE A 1 110 ? -1.999 10.422 16.411 1.00 94.88 110 ILE A CA 1
ATOM 896 C C . ILE A 1 110 ? -1.082 9.465 17.181 1.00 94.88 110 ILE A C 1
ATOM 898 O O . ILE A 1 110 ? -0.754 9.731 18.340 1.00 94.88 110 ILE A O 1
ATOM 902 N N . SER A 1 111 ? -0.642 8.382 16.537 1.00 94.94 111 SER A N 1
ATOM 903 C CA . SER A 1 111 ? 0.255 7.385 17.128 1.00 94.94 111 SER A CA 1
ATOM 904 C C . SER A 1 111 ? 1.598 8.008 17.504 1.00 94.94 111 SER A C 1
ATOM 906 O O . SER A 1 111 ? 2.039 7.883 18.645 1.00 94.94 111 SER A O 1
ATOM 908 N N . LEU A 1 112 ? 2.197 8.781 16.596 1.00 94.12 112 LEU A N 1
ATOM 909 C CA . LEU A 1 112 ? 3.433 9.525 16.836 1.00 94.12 112 LEU A CA 1
ATOM 910 C C . LEU A 1 112 ? 3.297 10.512 17.996 1.00 94.12 112 LEU A C 1
ATOM 912 O O . LEU A 1 112 ? 4.137 10.546 18.897 1.00 94.12 112 LEU A O 1
ATOM 916 N N . ALA A 1 113 ? 2.217 11.296 18.017 1.00 93.38 113 ALA A N 1
ATOM 917 C CA . ALA A 1 113 ? 1.951 12.226 19.108 1.00 93.38 113 ALA A CA 1
ATOM 918 C C . ALA A 1 113 ? 1.786 11.498 20.453 1.00 93.38 113 ALA A C 1
ATOM 920 O O . ALA A 1 113 ? 2.236 11.996 21.488 1.00 93.38 113 ALA A O 1
ATOM 921 N N . TYR A 1 114 ? 1.158 10.322 20.451 1.00 92.19 114 TYR A N 1
ATOM 922 C CA . TYR A 1 114 ? 1.017 9.482 21.635 1.00 92.19 114 TYR A CA 1
ATOM 923 C C . TYR A 1 114 ? 2.368 8.933 22.117 1.00 92.19 114 TYR A C 1
ATOM 925 O O . TYR A 1 114 ? 2.690 9.099 23.295 1.00 92.19 114 TYR A O 1
ATOM 933 N N . PHE A 1 115 ? 3.190 8.363 21.230 1.00 91.62 115 PHE A N 1
ATOM 934 C CA . PHE A 1 115 ? 4.506 7.822 21.592 1.00 91.62 115 PHE A CA 1
ATOM 935 C C . PHE A 1 115 ? 5.446 8.906 22.117 1.00 91.62 115 PHE A C 1
ATOM 937 O O . PHE A 1 115 ? 6.043 8.732 23.179 1.00 91.62 115 PHE A O 1
ATOM 944 N N . ARG A 1 116 ? 5.483 10.081 21.475 1.00 90.75 116 ARG A N 1
ATOM 945 C CA . ARG A 1 116 ? 6.265 11.232 21.958 1.00 90.75 116 ARG A CA 1
ATOM 946 C C . ARG A 1 116 ? 5.840 11.670 23.364 1.00 90.75 116 ARG A C 1
ATOM 948 O O . ARG A 1 116 ? 6.689 11.960 24.200 1.00 90.75 116 ARG A O 1
ATOM 955 N N . LYS A 1 117 ? 4.535 11.659 23.671 1.00 89.38 117 LYS A N 1
ATOM 956 C CA . LYS A 1 117 ? 4.019 11.964 25.022 1.00 89.38 117 LYS A CA 1
ATOM 957 C C . LYS A 1 117 ? 4.342 10.880 26.055 1.00 89.38 117 LYS A C 1
ATOM 959 O O . LYS A 1 117 ? 4.379 11.177 27.248 1.00 89.38 117 LYS A O 1
ATOM 964 N N . LYS A 1 118 ? 4.516 9.628 25.626 1.00 86.69 118 LYS A N 1
ATOM 965 C CA . LYS A 1 118 ? 4.706 8.459 26.499 1.00 86.69 118 LYS A CA 1
ATOM 966 C C . LYS A 1 118 ? 6.141 7.949 26.585 1.00 86.69 118 LYS A C 1
ATOM 968 O O . LYS A 1 118 ? 6.369 7.022 27.357 1.00 86.69 118 LYS A O 1
ATOM 973 N N . ALA A 1 119 ? 7.094 8.603 25.921 1.00 76.06 119 ALA A N 1
ATOM 974 C CA . ALA A 1 119 ? 8.515 8.246 25.923 1.00 76.06 119 ALA A CA 1
ATOM 975 C C . ALA A 1 119 ? 9.096 7.967 27.328 1.00 76.06 119 ALA A C 1
ATOM 977 O O . ALA A 1 119 ? 9.917 7.072 27.480 1.00 76.06 119 ALA A O 1
ATOM 978 N N . ASN A 1 120 ? 8.607 8.662 28.365 1.00 72.81 120 ASN A N 1
ATOM 979 C CA . ASN A 1 120 ? 9.086 8.521 29.750 1.00 72.81 120 ASN A CA 1
ATOM 980 C C . ASN A 1 120 ? 8.115 7.775 30.689 1.00 72.81 120 ASN A C 1
ATOM 982 O O . ASN A 1 120 ? 8.414 7.611 31.868 1.00 72.81 120 ASN A O 1
ATOM 986 N N . GLY A 1 121 ? 6.924 7.396 30.213 1.00 71.38 121 GLY A N 1
ATOM 987 C CA . GLY A 1 121 ? 5.801 6.962 31.058 1.00 71.38 121 GLY A CA 1
ATOM 988 C C . GLY A 1 121 ? 5.254 5.569 30.755 1.00 71.38 121 GLY A C 1
ATOM 989 O O . GLY A 1 121 ? 4.199 5.222 31.285 1.00 71.38 121 GLY A O 1
ATOM 990 N N . GLY A 1 122 ? 5.936 4.808 29.896 1.00 78.94 122 GLY A N 1
ATOM 991 C CA . GLY A 1 122 ? 5.487 3.503 29.420 1.00 78.94 122 GLY A CA 1
ATOM 992 C C . GLY A 1 122 ? 4.336 3.602 28.415 1.00 78.94 122 GLY A C 1
ATOM 993 O O . GLY A 1 122 ? 3.422 4.426 28.536 1.00 78.94 122 GLY A O 1
ATOM 994 N N . VAL A 1 123 ? 4.384 2.749 27.396 1.00 84.50 123 VAL A N 1
ATOM 995 C CA . VAL A 1 123 ? 3.316 2.602 26.404 1.00 84.50 123 VAL A CA 1
ATOM 996 C C . VAL A 1 123 ? 2.293 1.593 26.925 1.00 84.50 123 VAL A C 1
ATOM 998 O O . VAL A 1 123 ? 2.649 0.592 27.538 1.00 84.50 123 VAL A O 1
ATOM 1001 N N . ASN A 1 124 ? 1.002 1.863 26.724 1.00 89.50 124 ASN A N 1
ATOM 1002 C CA . ASN A 1 124 ? -0.033 0.886 27.048 1.00 89.50 124 ASN A CA 1
ATOM 1003 C C . ASN A 1 124 ? -0.030 -0.218 25.981 1.00 89.50 124 ASN A C 1
ATOM 1005 O O . ASN A 1 124 ? -0.396 0.048 24.839 1.00 89.50 124 ASN A O 1
ATOM 1009 N N . GLU A 1 125 ? 0.352 -1.437 26.365 1.00 88.69 125 GLU A N 1
ATOM 1010 C CA . GLU A 1 125 ? 0.475 -2.584 25.451 1.00 88.69 125 GLU A CA 1
ATOM 1011 C C . GLU A 1 125 ? -0.822 -2.913 24.702 1.00 88.69 125 GLU A C 1
ATOM 1013 O O . GLU A 1 125 ? -0.810 -3.141 23.497 1.00 88.69 125 GLU A O 1
ATOM 1018 N N . ALA A 1 126 ? -1.973 -2.873 25.377 1.00 90.00 126 ALA A N 1
ATOM 1019 C CA . ALA A 1 126 ? -3.251 -3.175 24.734 1.00 90.00 126 ALA A CA 1
ATOM 1020 C C . ALA A 1 126 ? -3.603 -2.136 23.658 1.00 90.00 126 ALA A C 1
ATOM 1022 O O . ALA A 1 126 ? -4.026 -2.482 22.558 1.00 90.00 126 ALA A O 1
ATOM 1023 N N . LEU A 1 127 ? -3.379 -0.851 23.950 1.00 91.69 127 LEU A N 1
ATOM 1024 C CA . LEU A 1 127 ? -3.558 0.221 22.974 1.00 91.69 127 LEU A CA 1
ATOM 1025 C C . LEU A 1 127 ? -2.541 0.117 21.832 1.00 91.69 127 LEU A C 1
ATOM 1027 O O . LEU A 1 127 ? -2.900 0.387 20.690 1.00 91.69 127 LEU A O 1
ATOM 1031 N N . LEU A 1 128 ? -1.300 -0.285 22.120 1.00 92.62 128 LEU A N 1
ATOM 1032 C CA . LEU A 1 128 ? -0.269 -0.515 21.111 1.00 92.62 128 LEU A CA 1
ATOM 1033 C C . LEU A 1 128 ? -0.703 -1.593 20.113 1.00 92.62 128 LEU A C 1
ATOM 1035 O O . LEU A 1 128 ? -0.640 -1.353 18.909 1.00 92.62 128 LEU A O 1
ATOM 1039 N N . VAL A 1 129 ? -1.219 -2.725 20.605 1.00 93.69 129 VAL A N 1
ATOM 1040 C CA . VAL A 1 129 ? -1.777 -3.800 19.768 1.00 93.69 129 VAL A CA 1
ATOM 1041 C C . VAL A 1 129 ? -2.939 -3.287 18.918 1.00 93.69 129 VAL A C 1
ATOM 1043 O O . VAL A 1 129 ? -2.973 -3.552 17.716 1.00 93.69 129 VAL A O 1
ATOM 1046 N N . CYS A 1 130 ? -3.857 -2.503 19.491 1.00 95.44 130 CYS A N 1
ATOM 1047 C CA . CYS A 1 130 ? -4.970 -1.919 18.738 1.00 95.44 130 CYS A CA 1
ATOM 1048 C C . CYS A 1 130 ? -4.493 -0.953 17.642 1.00 95.44 130 CYS A C 1
ATOM 1050 O O . CYS A 1 130 ? -4.972 -1.027 16.511 1.00 95.44 130 CYS A O 1
ATOM 1052 N N . LEU A 1 131 ? -3.551 -0.052 17.949 1.00 96.00 131 LEU A N 1
ATOM 1053 C CA . LEU A 1 131 ? -2.981 0.894 16.982 1.00 96.00 131 LEU A CA 1
ATOM 1054 C C . LEU A 1 131 ? -2.273 0.147 15.851 1.00 96.00 131 LEU A C 1
ATOM 1056 O O . LEU A 1 131 ? -2.582 0.376 14.683 1.00 96.00 131 LEU A O 1
ATOM 1060 N N . ARG A 1 132 ? -1.387 -0.791 16.201 1.00 96.12 132 ARG A N 1
ATOM 1061 C CA . ARG A 1 132 ? -0.637 -1.608 15.245 1.00 96.12 132 ARG A CA 1
ATOM 1062 C C . ARG A 1 132 ? -1.568 -2.424 14.349 1.00 96.12 132 ARG A C 1
ATOM 1064 O O . ARG A 1 132 ? -1.415 -2.388 13.133 1.00 96.12 132 ARG A O 1
ATOM 1071 N N . SER A 1 133 ? -2.574 -3.083 14.922 1.00 97.12 133 SER A N 1
ATOM 1072 C CA . SER A 1 133 ? -3.573 -3.843 14.158 1.00 97.12 133 SER A CA 1
ATOM 1073 C C . SER A 1 133 ? -4.371 -2.946 13.211 1.00 97.12 133 SER A C 1
ATOM 1075 O O . SER A 1 133 ? -4.565 -3.293 12.051 1.00 97.12 133 SER A O 1
ATOM 1077 N N . THR A 1 134 ? -4.768 -1.754 13.668 1.00 98.00 134 THR A N 1
ATOM 1078 C CA . THR A 1 134 ? -5.486 -0.780 12.830 1.00 98.00 134 THR A CA 1
ATOM 1079 C C . THR A 1 134 ? -4.623 -0.315 11.650 1.00 98.00 134 THR A C 1
ATOM 1081 O O . THR A 1 134 ? -5.112 -0.248 10.525 1.00 98.00 134 THR A O 1
ATOM 1084 N N . VAL A 1 135 ? -3.333 -0.031 11.878 1.00 98.19 135 VAL A N 1
ATOM 1085 C CA . VAL A 1 135 ? -2.394 0.325 10.799 1.00 98.19 135 VAL A CA 1
ATOM 1086 C C . VAL A 1 135 ? -2.273 -0.819 9.795 1.00 98.19 135 VAL A C 1
ATOM 1088 O O . VAL A 1 135 ? -2.446 -0.588 8.601 1.00 98.19 135 VAL A O 1
ATOM 1091 N N . LYS A 1 136 ? -2.050 -2.053 10.261 1.00 98.00 136 LYS A N 1
ATOM 1092 C CA . LYS A 1 136 ? -1.941 -3.230 9.386 1.00 98.00 136 LYS A CA 1
ATOM 1093 C C . LYS A 1 136 ? -3.205 -3.459 8.552 1.00 98.00 136 LYS A C 1
ATOM 1095 O O . LYS A 1 136 ? -3.088 -3.771 7.372 1.00 98.00 136 LYS A O 1
ATOM 1100 N N . MET A 1 137 ? -4.397 -3.256 9.119 1.00 98.31 137 MET A N 1
ATOM 1101 C CA . MET A 1 137 ? -5.662 -3.344 8.379 1.00 98.31 137 MET A CA 1
ATOM 1102 C C . MET A 1 137 ? -5.739 -2.312 7.247 1.00 98.31 137 MET A C 1
ATOM 1104 O O . MET A 1 137 ? -6.105 -2.660 6.126 1.00 98.31 137 MET A O 1
ATOM 1108 N N . TYR A 1 138 ? -5.351 -1.057 7.499 1.00 98.50 138 TYR A N 1
ATOM 1109 C CA . TYR A 1 138 ? -5.307 -0.037 6.447 1.00 98.50 138 TYR A CA 1
ATOM 1110 C C . TYR A 1 138 ? -4.249 -0.343 5.380 1.00 98.50 138 TYR A C 1
ATOM 1112 O O . TYR A 1 138 ? -4.543 -0.221 4.192 1.00 98.50 138 TYR A O 1
ATOM 1120 N N . VAL A 1 139 ? -3.053 -0.793 5.776 1.00 98.38 139 VAL A N 1
ATOM 1121 C CA . VAL A 1 139 ? -2.001 -1.228 4.839 1.00 98.38 139 VAL A CA 1
ATOM 1122 C C . VAL A 1 139 ? -2.505 -2.373 3.962 1.00 98.38 139 VAL A C 1
ATOM 1124 O O . VAL A 1 139 ? -2.350 -2.324 2.743 1.00 98.38 139 VAL A O 1
ATOM 1127 N N . PHE A 1 140 ? -3.157 -3.369 4.566 1.00 98.06 140 PHE A N 1
ATOM 1128 C CA . PHE A 1 140 ? -3.757 -4.497 3.863 1.00 98.06 140 PHE A CA 1
ATOM 1129 C C . PHE A 1 140 ? -4.789 -4.039 2.821 1.00 98.06 140 PHE A C 1
ATOM 1131 O O . PHE A 1 140 ? -4.731 -4.480 1.673 1.00 98.06 140 PHE A O 1
ATOM 1138 N N . ILE A 1 141 ? -5.685 -3.117 3.185 1.00 98.06 141 ILE A N 1
ATOM 1139 C CA . ILE A 1 141 ? -6.696 -2.563 2.273 1.00 98.06 141 ILE A CA 1
ATOM 1140 C C . ILE A 1 141 ? -6.035 -1.802 1.113 1.00 98.06 141 ILE A C 1
ATOM 1142 O O . ILE A 1 141 ? -6.313 -2.108 -0.046 1.00 98.06 141 ILE A O 1
ATOM 1146 N N . LEU A 1 142 ? -5.131 -0.854 1.397 1.00 98.12 142 LEU A N 1
ATOM 1147 C CA . LEU A 1 142 ? -4.473 -0.045 0.360 1.00 98.12 142 LEU A CA 1
ATOM 1148 C C . LEU A 1 142 ? -3.670 -0.899 -0.613 1.00 98.12 142 LEU A C 1
ATOM 1150 O O . LEU A 1 142 ? -3.797 -0.735 -1.826 1.00 98.12 142 LEU A O 1
ATOM 1154 N N . CYS A 1 143 ? -2.871 -1.832 -0.094 1.00 97.38 143 CYS A N 1
ATOM 1155 C CA . CYS A 1 143 ? -2.029 -2.658 -0.946 1.00 97.38 143 CYS A CA 1
ATOM 1156 C C . CYS A 1 143 ? -2.867 -3.526 -1.882 1.00 97.38 143 CYS A C 1
ATOM 1158 O O . CYS A 1 143 ? -2.522 -3.632 -3.052 1.00 97.38 143 CYS A O 1
ATOM 1160 N N . ASN A 1 144 ? -3.975 -4.107 -1.411 1.00 95.81 144 ASN A N 1
ATOM 1161 C CA . ASN A 1 144 ? -4.849 -4.911 -2.269 1.00 95.81 144 ASN A CA 1
ATOM 1162 C C . ASN A 1 144 ? -5.591 -4.073 -3.319 1.00 95.81 144 ASN A C 1
ATOM 1164 O O . ASN A 1 144 ? -5.791 -4.550 -4.433 1.00 95.81 144 ASN A O 1
ATOM 1168 N N . ILE A 1 145 ? -5.952 -2.821 -3.014 1.00 95.19 145 ILE A N 1
ATOM 1169 C CA . ILE A 1 145 ? -6.508 -1.901 -4.018 1.00 95.19 145 ILE A CA 1
ATOM 1170 C C . ILE A 1 145 ? -5.466 -1.616 -5.109 1.00 95.19 145 ILE A C 1
ATOM 1172 O O . ILE A 1 145 ? -5.755 -1.808 -6.289 1.00 95.19 145 ILE A O 1
ATOM 1176 N N . LEU A 1 146 ? -4.247 -1.227 -4.730 1.00 94.19 146 LEU A N 1
ATOM 1177 C CA . LEU A 1 146 ? -3.183 -0.855 -5.673 1.00 94.19 146 LEU A CA 1
ATOM 1178 C C . LEU A 1 146 ? -2.576 -2.052 -6.429 1.00 94.19 146 LEU A C 1
ATOM 1180 O O . LEU A 1 146 ? -2.067 -1.888 -7.533 1.00 94.19 146 LEU A O 1
ATOM 1184 N N . LEU A 1 147 ? -2.652 -3.263 -5.865 1.00 91.25 147 LEU A N 1
ATOM 1185 C CA . LEU A 1 147 ? -2.276 -4.522 -6.528 1.00 91.25 147 LEU A CA 1
ATOM 1186 C C . LEU A 1 147 ? -3.277 -4.988 -7.585 1.00 91.25 147 LEU A C 1
ATOM 1188 O O . LEU A 1 147 ? -2.985 -5.909 -8.348 1.00 91.25 147 LEU A O 1
ATOM 1192 N N . SER A 1 148 ? -4.485 -4.436 -7.567 1.00 85.62 148 SER A N 1
ATOM 1193 C CA . SER A 1 148 ? -5.582 -4.948 -8.370 1.00 85.62 148 SER A CA 1
ATOM 1194 C C . SER A 1 148 ? -5.649 -4.330 -9.760 1.00 85.62 148 SER A C 1
ATOM 1196 O O . SER A 1 148 ? -5.075 -3.281 -10.039 1.00 85.62 148 SER A O 1
ATOM 1198 N N . SER A 1 149 ? -6.416 -4.976 -10.638 1.00 79.62 149 SER A N 1
ATOM 1199 C CA . SER A 1 149 ? -6.854 -4.392 -11.903 1.00 79.62 149 SER A CA 1
ATOM 1200 C C . SER A 1 149 ? -8.363 -4.146 -11.860 1.00 79.62 149 SER A C 1
ATOM 1202 O O . SER A 1 149 ? -9.144 -5.041 -11.530 1.00 79.62 149 SER A O 1
ATOM 1204 N N . ALA A 1 150 ? -8.776 -2.920 -12.156 1.00 70.31 150 ALA A N 1
ATOM 1205 C CA . ALA A 1 150 ? -10.153 -2.505 -12.298 1.00 70.31 150 ALA A CA 1
ATOM 1206 C C . ALA A 1 150 ? -10.809 -3.248 -13.472 1.00 70.31 150 ALA A C 1
ATOM 1208 O O . ALA A 1 150 ? -10.157 -3.527 -14.484 1.00 70.31 150 ALA A O 1
ATOM 1209 N N . PRO A 1 151 ? -12.106 -3.569 -13.355 1.00 64.44 151 PRO A N 1
ATOM 1210 C CA . PRO A 1 151 ? -12.849 -4.166 -14.452 1.00 64.44 151 PRO A CA 1
ATOM 1211 C C . PRO A 1 151 ? -12.897 -3.194 -15.638 1.00 64.44 151 PRO A C 1
ATOM 1213 O O . PRO A 1 151 ? -13.200 -2.013 -15.468 1.00 64.44 151 PRO A O 1
ATOM 1216 N N . ILE A 1 152 ? -12.647 -3.708 -16.843 1.00 60.09 152 ILE A N 1
ATOM 1217 C CA . ILE A 1 152 ? -12.980 -3.003 -18.082 1.00 60.09 152 ILE A CA 1
ATOM 1218 C C . ILE A 1 152 ? -14.488 -3.175 -18.250 1.00 60.09 152 ILE A C 1
ATOM 1220 O O . ILE A 1 152 ? -14.949 -4.230 -18.683 1.00 60.09 152 ILE A O 1
ATOM 1224 N N . LEU A 1 153 ? -15.263 -2.185 -17.816 1.00 55.44 153 LEU A N 1
ATOM 1225 C CA . LEU A 1 153 ? -16.669 -2.119 -18.188 1.00 55.44 153 LEU A CA 1
ATOM 1226 C C . LEU A 1 153 ? -16.686 -1.671 -19.651 1.00 55.44 153 LEU A C 1
ATOM 1228 O O . LEU A 1 153 ? -16.302 -0.543 -19.946 1.00 55.44 153 LEU A O 1
ATOM 1232 N N . GLU A 1 154 ? -17.036 -2.576 -20.568 1.00 41.56 154 GLU A N 1
ATOM 1233 C CA . GLU A 1 154 ? -17.479 -2.153 -21.896 1.00 41.56 154 GLU A CA 1
ATOM 1234 C C . GLU A 1 154 ? -18.717 -1.295 -21.639 1.00 41.56 154 GLU A C 1
ATOM 1236 O O . GLU A 1 154 ? -19.732 -1.812 -21.166 1.00 41.56 154 GLU A O 1
ATOM 1241 N N . ASP A 1 155 ? -18.592 0.022 -21.815 1.00 38.53 155 ASP A N 1
ATOM 1242 C CA . ASP A 1 155 ? -19.737 0.915 -21.706 1.00 38.53 155 ASP A CA 1
ATOM 1243 C C . ASP A 1 155 ? -20.852 0.363 -22.596 1.00 38.53 155 ASP A C 1
ATOM 1245 O O . ASP A 1 155 ? -20.619 -0.058 -23.732 1.00 38.53 155 ASP A O 1
ATOM 1249 N N . ASP A 1 156 ? -22.058 0.336 -22.036 1.00 38.94 156 ASP A N 1
ATOM 1250 C CA . ASP A 1 156 ? -23.306 -0.116 -22.646 1.00 38.94 156 ASP A CA 1
ATOM 1251 C C . ASP A 1 156 ? -23.712 0.838 -23.797 1.00 38.94 156 ASP A C 1
ATOM 1253 O O . ASP A 1 156 ? -24.766 1.472 -23.793 1.00 38.94 156 ASP A O 1
ATOM 1257 N N . GLU A 1 157 ? -22.868 0.966 -24.818 1.00 39.03 157 GLU A N 1
ATOM 1258 C CA . GLU A 1 157 ? -23.205 1.522 -26.120 1.00 39.03 157 GLU A CA 1
ATOM 1259 C C . GLU A 1 157 ? -23.539 0.365 -27.063 1.00 39.03 157 GLU A C 1
ATOM 1261 O O . GLU A 1 157 ? -22.733 -0.063 -27.889 1.00 39.03 157 GLU A O 1
ATOM 1266 N N . ASN A 1 158 ? -24.752 -0.174 -26.923 1.00 32.00 158 ASN A N 1
ATOM 1267 C CA . ASN A 1 158 ? -25.737 -0.261 -28.009 1.00 32.00 158 ASN A CA 1
ATOM 1268 C C . ASN A 1 158 ? -26.812 -1.314 -27.710 1.00 32.00 158 ASN A C 1
ATOM 1270 O O . ASN A 1 158 ? -26.704 -2.500 -28.027 1.00 32.00 158 ASN A O 1
ATOM 1274 N N . LEU A 1 159 ? -27.953 -0.818 -27.238 1.00 41.50 159 LEU A N 1
ATOM 1275 C CA . LEU A 1 159 ? -29.252 -1.408 -27.531 1.00 41.50 159 LEU A CA 1
ATOM 1276 C C . LEU A 1 159 ? -29.454 -1.463 -29.059 1.00 41.50 159 LEU A C 1
ATOM 1278 O O . LEU A 1 159 ? -29.891 -0.476 -29.644 1.00 41.50 159 LEU A O 1
ATOM 1282 N N . SER A 1 160 ? -29.152 -2.586 -29.725 1.00 31.31 160 SER A N 1
ATOM 1283 C CA . SER A 1 160 ? -29.900 -3.078 -30.907 1.00 31.31 160 SER A CA 1
ATOM 1284 C C . SER A 1 160 ? -29.350 -4.384 -31.519 1.00 31.31 160 SER A C 1
ATOM 1286 O O . SER A 1 160 ? -28.274 -4.445 -32.092 1.00 31.31 160 SER A O 1
ATOM 1288 N N . TYR A 1 161 ? -30.181 -5.427 -31.438 1.00 33.53 161 TYR A N 1
ATOM 1289 C CA . TYR A 1 161 ? -30.427 -6.498 -32.418 1.00 33.53 161 TYR A CA 1
ATOM 1290 C C . TYR A 1 161 ? -29.293 -7.103 -33.292 1.00 33.53 161 TYR A C 1
ATOM 1292 O O . TYR A 1 161 ? -28.940 -6.608 -34.356 1.00 33.53 161 TYR A O 1
ATOM 1300 N N . SER A 1 162 ? -29.060 -8.390 -33.002 1.00 31.62 162 SER A N 1
ATOM 1301 C CA . SER A 1 162 ? -29.083 -9.530 -33.942 1.00 31.62 162 SER A CA 1
ATOM 1302 C C . SER A 1 162 ? -27.801 -10.016 -34.647 1.00 31.62 162 SER A C 1
ATOM 1304 O O . SER A 1 162 ? -27.060 -9.283 -35.289 1.00 31.62 162 SER A O 1
ATOM 1306 N N . SER A 1 163 ? -27.716 -11.354 -34.645 1.00 32.81 163 SER A N 1
ATOM 1307 C CA . SER A 1 163 ? -27.054 -12.258 -35.595 1.00 32.81 163 SER A CA 1
ATOM 1308 C C . SER A 1 163 ? -25.577 -12.619 -35.385 1.00 32.81 163 SER A C 1
ATOM 1310 O O . SER A 1 163 ? -24.645 -11.908 -35.745 1.00 32.81 163 SER A O 1
ATOM 1312 N N . GLN A 1 164 ? -25.399 -13.872 -34.956 1.00 39.62 164 GLN A N 1
ATOM 1313 C CA . GLN A 1 164 ? -24.205 -14.701 -35.119 1.00 39.62 164 GLN A CA 1
ATOM 1314 C C . GLN A 1 164 ? -23.636 -14.665 -36.552 1.00 39.62 164 GLN A C 1
ATOM 1316 O O . GLN A 1 164 ? -24.376 -14.886 -37.510 1.00 39.62 164 GLN A O 1
ATOM 1321 N N . ARG A 1 165 ? -22.303 -14.581 -36.688 1.00 33.41 165 ARG A N 1
ATOM 1322 C CA . ARG A 1 165 ? -21.478 -15.608 -37.370 1.00 33.41 165 ARG A CA 1
ATOM 1323 C C . ARG A 1 165 ? -19.979 -15.274 -37.339 1.00 33.41 165 ARG A C 1
ATOM 1325 O O . ARG A 1 165 ? -19.518 -14.341 -37.976 1.00 33.41 165 ARG A O 1
ATOM 1332 N N . SER A 1 166 ? -19.234 -16.139 -36.648 1.00 40.03 166 SER A N 1
ATOM 1333 C CA . SER A 1 166 ? -17.879 -16.617 -36.969 1.00 40.03 166 SER A CA 1
ATOM 1334 C C . SER A 1 166 ? -16.901 -15.647 -37.655 1.00 40.03 166 SER A C 1
ATOM 1336 O O . SER A 1 166 ? -16.804 -15.608 -38.882 1.00 40.03 166 SER A O 1
ATOM 1338 N N . ALA A 1 167 ? -16.003 -15.060 -36.860 1.00 30.81 167 ALA A N 1
ATOM 1339 C CA . ALA A 1 167 ? -14.653 -14.728 -37.307 1.00 30.81 167 ALA A CA 1
ATOM 1340 C C . ALA A 1 167 ? -13.637 -15.037 -36.195 1.00 30.81 167 ALA A C 1
ATOM 1342 O O . ALA A 1 167 ? -13.414 -14.242 -35.286 1.00 30.81 167 ALA A O 1
ATOM 1343 N N . ARG A 1 168 ? -12.973 -16.198 -36.292 1.00 41.94 168 ARG A N 1
ATOM 1344 C CA . ARG A 1 168 ? -11.668 -16.439 -35.657 1.00 41.94 168 ARG A CA 1
ATOM 1345 C C . ARG A 1 168 ? -10.686 -15.396 -36.213 1.00 41.94 168 ARG A C 1
ATOM 1347 O O . ARG A 1 168 ? -10.106 -15.595 -37.277 1.00 41.94 168 ARG A O 1
ATOM 1354 N N . LYS A 1 169 ? -10.494 -14.283 -35.504 1.00 32.72 169 LYS A N 1
ATOM 1355 C CA . LYS A 1 169 ? -9.400 -13.332 -35.735 1.00 32.72 169 LYS A CA 1
ATOM 1356 C C . LYS A 1 169 ? -8.554 -13.243 -34.470 1.00 32.72 169 LYS A C 1
ATOM 1358 O O . LYS A 1 169 ? -9.064 -13.003 -33.383 1.00 32.72 169 LYS A O 1
ATOM 1363 N N . ARG A 1 170 ? -7.253 -13.490 -34.650 1.00 35.53 170 ARG A N 1
ATOM 1364 C CA . ARG A 1 170 ? -6.162 -13.324 -33.681 1.00 35.53 170 ARG A CA 1
ATOM 1365 C C . ARG A 1 170 ? -6.424 -12.144 -32.731 1.00 35.53 170 ARG A C 1
ATOM 1367 O O . ARG A 1 170 ? -6.388 -11.002 -33.182 1.00 35.53 170 ARG A O 1
ATOM 1374 N N . LYS A 1 171 ? -6.581 -12.425 -31.430 1.00 33.97 171 LYS A N 1
ATOM 1375 C CA . LYS A 1 171 ? -6.347 -11.462 -30.341 1.00 33.97 171 LYS A CA 1
ATOM 1376 C C . LYS A 1 171 ? -4.857 -11.096 -30.353 1.00 33.97 171 LYS A C 1
ATOM 1378 O O . LYS A 1 171 ? -4.051 -11.701 -29.657 1.00 33.97 171 LYS A O 1
ATOM 1383 N N . ARG A 1 172 ? -4.465 -10.178 -31.240 1.00 33.62 172 ARG A N 1
ATOM 1384 C CA . ARG A 1 172 ? -3.214 -9.427 -31.103 1.00 33.62 172 ARG A CA 1
ATOM 1385 C C . ARG A 1 172 ? -3.486 -8.308 -30.107 1.00 33.62 172 ARG A C 1
ATOM 1387 O O . ARG A 1 172 ? -4.484 -7.611 -30.252 1.00 33.62 172 ARG A O 1
ATOM 1394 N N . ALA A 1 173 ? -2.595 -8.195 -29.129 1.00 38.34 173 ALA A N 1
ATOM 1395 C CA . ALA A 1 173 ? -2.503 -7.122 -28.153 1.00 38.34 173 ALA A CA 1
ATOM 1396 C C . ALA A 1 173 ? -2.888 -5.764 -28.760 1.00 38.34 173 ALA A C 1
ATOM 1398 O O . ALA A 1 173 ? -2.169 -5.211 -29.590 1.00 38.34 173 ALA A O 1
ATOM 1399 N N . LYS A 1 174 ? -4.052 -5.263 -28.358 1.00 34.31 174 LYS A N 1
ATOM 1400 C CA . LYS A 1 174 ? -4.496 -3.888 -28.573 1.00 34.31 174 LYS A CA 1
ATOM 1401 C C . LYS A 1 174 ? -5.172 -3.444 -27.272 1.00 34.31 174 LYS A C 1
ATOM 1403 O O . LYS A 1 174 ? -6.372 -3.242 -27.240 1.00 34.31 174 LYS A O 1
ATOM 1408 N N . ASN A 1 175 ? -4.383 -3.433 -26.195 1.00 38.28 175 ASN A N 1
ATOM 1409 C CA . ASN A 1 175 ? -4.796 -3.088 -24.826 1.00 38.28 175 ASN A CA 1
ATOM 1410 C C . ASN A 1 175 ? -4.028 -1.863 -24.282 1.00 38.28 175 ASN A C 1
ATOM 1412 O O . ASN A 1 175 ? -3.966 -1.675 -23.077 1.00 38.28 175 ASN A O 1
ATOM 1416 N N . GLU A 1 176 ? -3.412 -1.043 -25.144 1.00 38.31 176 GLU A N 1
ATOM 1417 C CA . GLU A 1 176 ? -2.627 0.135 -24.715 1.00 38.31 176 GLU A CA 1
ATOM 1418 C C . GLU A 1 176 ? -3.260 1.495 -25.067 1.00 38.31 176 GLU A C 1
ATOM 1420 O O . GLU A 1 176 ? -2.612 2.518 -24.885 1.00 38.31 176 GLU A O 1
ATOM 1425 N N . GLN A 1 177 ? -4.500 1.562 -25.558 1.00 39.88 177 GLN A N 1
ATOM 1426 C CA . GLN A 1 177 ? -5.145 2.850 -25.848 1.00 39.88 177 GLN A CA 1
ATOM 1427 C C . GLN A 1 177 ? -6.621 2.803 -25.462 1.00 39.88 177 GLN A C 1
ATOM 1429 O O . GLN A 1 177 ? -7.405 2.203 -26.189 1.00 39.88 177 GLN A O 1
ATOM 1434 N N . ASP A 1 178 ? -6.903 3.345 -24.272 1.00 36.78 178 ASP A N 1
ATOM 1435 C CA . ASP A 1 178 ? -8.147 4.006 -23.814 1.00 36.78 178 ASP A CA 1
ATOM 1436 C C . ASP A 1 178 ? -8.363 3.875 -22.289 1.00 36.78 178 ASP A C 1
ATOM 1438 O O . ASP A 1 178 ? -9.486 3.919 -21.796 1.00 36.78 178 ASP A O 1
ATOM 1442 N N . THR A 1 179 ? -7.291 3.774 -21.493 1.00 43.31 179 THR A N 1
ATOM 1443 C CA . THR A 1 179 ? -7.339 4.353 -20.142 1.00 43.31 179 THR A CA 1
ATOM 1444 C C . THR A 1 179 ? -7.059 5.847 -20.284 1.00 43.31 179 THR A C 1
ATOM 1446 O O . THR A 1 179 ? -6.184 6.241 -21.062 1.00 43.31 179 THR A O 1
ATOM 1449 N N . GLY A 1 180 ? -7.835 6.697 -19.606 1.00 43.94 180 GLY A N 1
ATOM 1450 C CA . GLY A 1 180 ? -7.600 8.140 -19.627 1.00 43.94 180 GLY A CA 1
ATOM 1451 C C . GLY A 1 180 ? -6.143 8.454 -19.269 1.00 43.94 180 GLY A C 1
ATOM 1452 O O . GLY A 1 180 ? -5.495 7.692 -18.549 1.00 43.94 180 GLY A O 1
ATOM 1453 N N . ILE A 1 181 ? -5.607 9.561 -19.790 1.00 44.06 181 ILE A N 1
ATOM 1454 C CA . ILE A 1 181 ? -4.250 10.022 -19.458 1.00 44.06 181 ILE A CA 1
ATOM 1455 C C . ILE A 1 181 ? -4.089 10.008 -17.927 1.00 44.06 181 ILE A C 1
ATOM 1457 O O . ILE A 1 181 ? -4.838 10.681 -17.225 1.00 44.06 181 ILE A O 1
ATOM 1461 N N . GLY A 1 182 ? -3.136 9.220 -17.415 1.00 56.62 182 GLY A N 1
ATOM 1462 C CA . GLY A 1 182 ? -2.832 9.127 -15.980 1.00 56.62 182 GLY A CA 1
ATOM 1463 C C . GLY A 1 182 ? -3.559 8.024 -15.196 1.00 56.62 182 GLY A C 1
ATOM 1464 O O . GLY A 1 182 ? -3.299 7.870 -13.999 1.00 56.62 182 GLY A O 1
ATOM 1465 N N . GLU A 1 183 ? -4.417 7.218 -15.820 1.00 62.12 183 GLU A N 1
ATOM 1466 C CA . GLU A 1 183 ? -5.113 6.118 -15.140 1.00 62.12 183 GLU A CA 1
ATOM 1467 C C . GLU A 1 183 ? -4.340 4.801 -15.253 1.00 62.12 183 GLU A C 1
ATOM 1469 O O . GLU A 1 183 ? -4.013 4.338 -16.349 1.00 62.12 183 GLU A O 1
ATOM 1474 N N . ASP A 1 184 ? -4.029 4.213 -14.097 1.00 72.88 184 ASP A N 1
ATOM 1475 C CA . ASP A 1 184 ? -3.365 2.919 -13.993 1.00 72.88 184 ASP A CA 1
ATOM 1476 C C . ASP A 1 184 ? -4.393 1.773 -13.988 1.00 72.88 184 ASP A C 1
ATOM 1478 O O . ASP A 1 184 ? -5.607 1.991 -14.081 1.00 72.88 184 ASP A O 1
ATOM 1482 N N . CYS A 1 185 ? -3.923 0.529 -13.890 1.00 77.81 185 CYS A N 1
ATOM 1483 C CA . CYS A 1 185 ? -4.831 -0.609 -13.901 1.00 77.81 185 CYS A CA 1
ATOM 1484 C C . CYS A 1 185 ? -5.734 -0.649 -12.664 1.00 77.81 185 CYS A C 1
ATOM 1486 O O . CYS A 1 185 ? -6.807 -1.216 -12.775 1.00 77.81 185 CYS A O 1
ATOM 1488 N N . SER A 1 186 ? -5.374 -0.047 -11.525 1.00 76.06 186 SER A N 1
ATOM 1489 C CA . SER A 1 186 ? -6.158 -0.120 -10.278 1.00 76.06 186 SER A CA 1
ATOM 1490 C C . SER A 1 186 ? -7.488 0.642 -10.336 1.00 76.06 186 SER A C 1
ATOM 1492 O O . SER A 1 186 ? -8.414 0.356 -9.570 1.00 76.06 186 SER A O 1
ATOM 1494 N N . GLY A 1 187 ? -7.601 1.606 -11.256 1.00 82.38 187 GLY A N 1
ATOM 1495 C CA . GLY A 1 187 ? -8.756 2.491 -11.362 1.00 82.38 187 GLY A CA 1
ATOM 1496 C C . GLY A 1 187 ? -8.744 3.676 -10.385 1.00 82.38 187 GLY A C 1
ATOM 1497 O O . GLY A 1 187 ? -9.706 4.445 -10.348 1.00 82.38 187 GLY A O 1
ATOM 1498 N N . VAL A 1 188 ? -7.671 3.840 -9.610 1.00 89.44 188 VAL A N 1
ATOM 1499 C CA . VAL A 1 188 ? -7.415 5.020 -8.771 1.00 89.44 188 VAL A CA 1
ATOM 1500 C C . VAL A 1 188 ? -6.732 6.096 -9.621 1.00 89.44 188 VAL A C 1
ATOM 1502 O O . VAL A 1 188 ? -5.977 5.770 -10.533 1.00 89.44 188 VAL A O 1
ATOM 1505 N N . ASP A 1 189 ? -6.991 7.374 -9.358 1.00 90.19 189 ASP A N 1
ATOM 1506 C CA . ASP A 1 189 ? -6.316 8.496 -10.024 1.00 90.19 189 ASP A CA 1
ATOM 1507 C C . ASP A 1 189 ? -4.900 8.749 -9.468 1.00 90.19 189 ASP A C 1
ATOM 1509 O O . ASP A 1 189 ? -4.479 8.131 -8.493 1.00 90.19 189 ASP A O 1
ATOM 1513 N N . GLN A 1 190 ? -4.128 9.631 -10.110 1.00 89.69 190 GLN A N 1
ATOM 1514 C CA . GLN A 1 190 ? -2.748 9.918 -9.690 1.00 89.69 190 GLN A CA 1
ATOM 1515 C C . GLN A 1 190 ? -2.670 10.433 -8.247 1.00 89.69 190 GLN A C 1
ATOM 1517 O O . GLN A 1 190 ? -1.862 9.916 -7.475 1.00 89.69 190 GLN A O 1
ATOM 1522 N N . ASP A 1 191 ? -3.546 11.369 -7.874 1.00 91.62 191 ASP A N 1
ATOM 1523 C CA . ASP A 1 191 ? -3.587 11.961 -6.533 1.00 91.62 191 ASP A CA 1
ATOM 1524 C C . ASP A 1 191 ? -3.849 10.895 -5.460 1.00 91.62 191 ASP A C 1
ATOM 1526 O O . ASP A 1 191 ? -3.170 10.851 -4.434 1.00 91.62 191 ASP A O 1
ATOM 1530 N N . GLY A 1 192 ? -4.789 9.977 -5.709 1.00 93.69 192 GLY A N 1
ATOM 1531 C CA . GLY A 1 192 ? -5.086 8.879 -4.793 1.00 93.69 192 GLY A CA 1
ATOM 1532 C C . GLY A 1 192 ? -3.928 7.903 -4.634 1.00 93.69 192 GLY A C 1
ATOM 1533 O O . GLY A 1 192 ? -3.671 7.431 -3.523 1.00 93.69 192 GLY A O 1
ATOM 1534 N N . ARG A 1 193 ? -3.199 7.620 -5.723 1.00 94.31 193 ARG A N 1
ATOM 1535 C CA . ARG A 1 193 ? -2.009 6.754 -5.696 1.00 94.31 193 ARG A CA 1
ATOM 1536 C C . ARG A 1 193 ? -0.863 7.411 -4.939 1.00 94.31 193 ARG A C 1
ATOM 1538 O O . ARG A 1 193 ? -0.273 6.772 -4.073 1.00 94.31 193 ARG A O 1
ATOM 1545 N N . GLU A 1 194 ? -0.572 8.680 -5.209 1.00 95.31 194 GLU A N 1
ATOM 1546 C CA . GLU A 1 194 ? 0.450 9.437 -4.480 1.00 95.31 194 GLU A CA 1
ATOM 1547 C C . GLU A 1 194 ? 0.120 9.517 -2.985 1.00 95.31 194 GLU A C 1
ATOM 1549 O O . GLU A 1 194 ? 0.981 9.265 -2.136 1.00 95.31 194 GLU A O 1
ATOM 1554 N N . LEU A 1 195 ? -1.138 9.808 -2.649 1.00 97.25 195 LEU A N 1
ATOM 1555 C CA . LEU A 1 195 ? -1.600 9.900 -1.271 1.00 97.25 195 LEU A CA 1
ATOM 1556 C C . LEU A 1 195 ? -1.426 8.570 -0.526 1.00 97.25 195 LEU A C 1
ATOM 1558 O O . LEU A 1 195 ? -0.917 8.566 0.601 1.00 97.25 195 LEU A O 1
ATOM 1562 N N . ALA A 1 196 ? -1.799 7.458 -1.164 1.00 98.00 196 ALA A N 1
ATOM 1563 C CA . ALA A 1 196 ? -1.635 6.115 -0.620 1.00 98.00 196 ALA A CA 1
ATOM 1564 C C . ALA A 1 196 ? -0.163 5.742 -0.436 1.00 98.00 196 ALA A C 1
ATOM 1566 O O . ALA A 1 196 ? 0.224 5.313 0.650 1.00 98.00 196 ALA A O 1
ATOM 1567 N N . LEU A 1 197 ? 0.674 5.958 -1.454 1.00 98.12 197 LEU A N 1
ATOM 1568 C CA . LEU A 1 197 ? 2.110 5.688 -1.374 1.00 98.12 197 LEU A CA 1
ATOM 1569 C C . LEU A 1 197 ? 2.766 6.513 -0.266 1.00 98.12 197 LEU A C 1
ATOM 1571 O O . LEU A 1 197 ? 3.510 5.966 0.540 1.00 98.12 197 LEU A O 1
ATOM 1575 N N . THR A 1 198 ? 2.422 7.796 -0.151 1.00 97.69 198 THR A N 1
ATOM 1576 C CA . THR A 1 198 ? 2.911 8.657 0.935 1.00 97.69 198 THR A CA 1
ATOM 1577 C C . THR A 1 198 ? 2.486 8.135 2.308 1.00 97.69 198 THR A C 1
ATOM 1579 O O . THR A 1 198 ? 3.299 8.081 3.225 1.00 97.69 198 THR A O 1
ATOM 1582 N N . ALA A 1 199 ? 1.230 7.701 2.459 1.00 98.31 199 ALA A N 1
ATOM 1583 C CA . ALA A 1 199 ? 0.760 7.115 3.712 1.00 98.31 199 ALA A CA 1
ATOM 1584 C C . ALA A 1 199 ? 1.528 5.829 4.067 1.00 98.31 199 ALA A C 1
ATOM 1586 O O . ALA A 1 199 ? 1.853 5.612 5.231 1.00 98.31 199 ALA A O 1
ATOM 1587 N N . LEU A 1 200 ? 1.851 4.992 3.077 1.00 98.50 200 LEU A N 1
ATOM 1588 C CA . LEU A 1 200 ? 2.652 3.778 3.262 1.00 98.50 200 LEU A CA 1
ATOM 1589 C C . LEU A 1 200 ? 4.127 4.085 3.568 1.00 98.50 200 LEU A C 1
ATOM 1591 O O . LEU A 1 200 ? 4.736 3.382 4.371 1.00 98.50 200 LEU A O 1
ATOM 1595 N N . ILE A 1 201 ? 4.699 5.155 3.007 1.00 96.94 201 ILE A N 1
ATOM 1596 C CA . ILE A 1 201 ? 6.032 5.641 3.401 1.00 96.94 201 ILE A CA 1
ATOM 1597 C C . ILE A 1 201 ? 6.031 6.013 4.885 1.00 96.94 201 ILE A C 1
ATOM 1599 O O . ILE A 1 201 ? 6.932 5.597 5.618 1.00 96.94 201 ILE A O 1
ATOM 1603 N N . ASP A 1 202 ? 5.005 6.741 5.339 1.00 96.38 202 ASP A N 1
ATOM 1604 C CA . ASP A 1 202 ? 4.870 7.141 6.740 1.00 96.38 202 ASP A CA 1
ATOM 1605 C C . ASP A 1 202 ? 4.799 5.918 7.673 1.00 96.38 202 ASP A C 1
ATOM 1607 O O . ASP A 1 202 ? 5.383 5.956 8.753 1.00 96.38 202 ASP A O 1
ATOM 1611 N N . VAL A 1 203 ? 4.155 4.812 7.260 1.00 97.06 203 VAL A N 1
ATOM 1612 C CA . VAL A 1 203 ? 4.121 3.532 8.013 1.00 97.06 203 VAL A CA 1
ATOM 1613 C C . VAL A 1 203 ? 5.531 2.982 8.251 1.00 97.06 203 VAL A C 1
ATOM 1615 O O . VAL A 1 203 ? 5.820 2.462 9.332 1.00 97.06 203 VAL A O 1
ATOM 1618 N N . CYS A 1 204 ? 6.416 3.113 7.262 1.00 94.06 204 CYS A N 1
ATOM 1619 C CA . CYS A 1 204 ? 7.803 2.656 7.332 1.00 94.06 204 CYS A CA 1
ATOM 1620 C C . CYS A 1 204 ? 8.752 3.648 8.025 1.00 94.06 204 CYS A C 1
ATOM 1622 O O . CYS A 1 204 ? 9.966 3.414 8.039 1.00 94.06 204 CYS A O 1
ATOM 1624 N N . SER A 1 205 ? 8.234 4.748 8.580 1.00 90.56 205 SER A N 1
ATOM 1625 C CA . SER A 1 205 ? 9.041 5.778 9.232 1.00 90.56 205 SER A CA 1
ATOM 1626 C C . SER A 1 205 ? 9.783 5.241 10.467 1.00 90.56 205 SER A C 1
ATOM 1628 O O . SER A 1 205 ? 9.184 4.529 11.282 1.00 90.56 205 SER A O 1
ATOM 1630 N N . PRO A 1 206 ? 11.060 5.621 10.676 1.00 86.88 206 PRO A N 1
ATOM 1631 C CA . PRO A 1 206 ? 11.800 5.266 11.889 1.00 86.88 206 PRO A CA 1
ATOM 1632 C C . PRO A 1 206 ? 11.148 5.826 13.163 1.00 86.88 206 PRO A C 1
ATOM 1634 O O . PRO A 1 206 ? 11.269 5.225 14.229 1.00 86.88 206 PRO A O 1
ATOM 1637 N N . ASP A 1 207 ? 10.385 6.918 13.060 1.00 89.06 207 ASP A N 1
ATOM 1638 C CA . ASP A 1 207 ? 9.649 7.501 14.188 1.00 89.06 207 ASP A CA 1
ATOM 1639 C C . ASP A 1 207 ? 8.562 6.557 14.747 1.00 89.06 207 ASP A C 1
ATOM 1641 O O . ASP A 1 207 ? 8.086 6.740 15.871 1.00 89.06 207 ASP A O 1
ATOM 1645 N N . LEU A 1 208 ? 8.161 5.536 13.981 1.00 90.50 208 LEU A N 1
ATOM 1646 C CA . LEU A 1 208 ? 7.196 4.515 14.390 1.00 90.50 208 LEU A CA 1
ATOM 1647 C C . LEU A 1 208 ? 7.854 3.250 14.951 1.00 90.50 208 LEU A C 1
ATOM 1649 O O . LEU A 1 208 ? 7.148 2.273 15.190 1.00 90.50 208 LEU A O 1
ATOM 1653 N N . LEU A 1 209 ? 9.164 3.246 15.224 1.00 87.25 209 LEU A N 1
ATOM 1654 C CA . LEU A 1 209 ? 9.860 2.074 15.772 1.00 87.25 209 LEU A CA 1
ATOM 1655 C C . LEU A 1 209 ? 9.159 1.509 17.021 1.00 87.25 209 LEU A C 1
ATOM 1657 O O . LEU A 1 209 ? 8.988 0.303 17.143 1.00 87.25 209 LEU A O 1
ATOM 1661 N N . THR A 1 210 ? 8.650 2.369 17.910 1.00 89.56 210 THR A N 1
ATOM 1662 C CA . THR A 1 210 ? 7.884 1.940 19.095 1.00 89.56 210 THR A CA 1
ATOM 1663 C C . THR A 1 210 ? 6.624 1.137 18.748 1.00 89.56 210 THR A C 1
ATOM 1665 O O . THR A 1 210 ? 6.241 0.259 19.515 1.00 89.56 210 THR A O 1
ATOM 1668 N N . MET A 1 211 ? 5.983 1.404 17.604 1.00 92.06 211 MET A N 1
ATOM 1669 C CA . MET A 1 211 ? 4.832 0.631 17.125 1.00 92.06 211 MET A CA 1
ATOM 1670 C C . MET A 1 211 ? 5.237 -0.794 16.748 1.00 92.06 211 MET A C 1
ATOM 1672 O O . MET A 1 211 ? 4.573 -1.760 17.130 1.00 92.06 211 MET A O 1
ATOM 1676 N N . TRP A 1 212 ? 6.330 -0.912 15.998 1.00 91.38 212 TRP A N 1
ATOM 1677 C CA . TRP A 1 212 ? 6.797 -2.169 15.419 1.00 91.38 212 TRP A CA 1
ATOM 1678 C C . TRP A 1 212 ? 7.620 -3.012 16.396 1.00 91.38 212 TRP A C 1
ATOM 1680 O O . TRP A 1 212 ? 7.722 -4.224 16.236 1.00 91.38 212 TRP A O 1
ATOM 1690 N N . GLY A 1 213 ? 8.170 -2.397 17.442 1.00 84.25 213 GLY A N 1
ATOM 1691 C CA . GLY A 1 213 ? 9.137 -3.042 18.315 1.00 84.25 213 GLY A CA 1
ATOM 1692 C C . GLY A 1 213 ? 10.490 -3.122 17.615 1.00 84.25 213 GLY A C 1
ATOM 1693 O O . GLY A 1 213 ? 11.071 -2.094 17.282 1.00 84.25 213 GLY A O 1
ATOM 1694 N N . ILE A 1 214 ? 11.000 -4.337 17.411 1.00 80.94 214 ILE A N 1
ATOM 1695 C CA . ILE A 1 214 ? 12.311 -4.540 16.775 1.00 80.94 214 ILE A CA 1
ATOM 1696 C C . ILE A 1 214 ? 12.188 -4.473 15.246 1.00 80.94 214 ILE A C 1
ATOM 1698 O O . ILE A 1 214 ? 13.012 -3.840 14.591 1.00 80.94 214 ILE A O 1
ATOM 1702 N N . HIS A 1 215 ? 11.143 -5.083 14.676 1.00 87.62 215 HIS A N 1
ATOM 1703 C CA . HIS A 1 215 ? 10.980 -5.219 13.230 1.00 87.62 215 HIS A CA 1
ATOM 1704 C C . HIS A 1 215 ? 9.511 -5.126 12.807 1.00 87.62 215 HIS A C 1
ATOM 1706 O O . HIS A 1 215 ? 8.613 -5.564 13.525 1.00 87.62 215 HIS A O 1
ATOM 1712 N N . MET A 1 216 ? 9.271 -4.582 11.611 1.00 92.44 216 MET A N 1
ATOM 1713 C CA . MET A 1 216 ? 7.965 -4.665 10.949 1.00 92.44 216 MET A CA 1
ATOM 1714 C C . MET A 1 216 ? 7.641 -6.118 10.571 1.00 92.44 216 MET A C 1
ATOM 1716 O O . MET A 1 216 ? 8.533 -6.909 10.283 1.00 92.44 216 MET A O 1
ATOM 1720 N N . GLU A 1 217 ? 6.355 -6.464 10.549 1.00 91.81 217 GLU A N 1
ATOM 1721 C CA . GLU A 1 217 ? 5.902 -7.812 10.194 1.00 91.81 217 GLU A CA 1
ATOM 1722 C C . GLU A 1 217 ? 6.279 -8.186 8.751 1.00 91.81 217 GLU A C 1
ATOM 1724 O O . GLU A 1 217 ? 6.006 -7.432 7.814 1.00 91.81 217 GLU A O 1
ATOM 1729 N N . GLU A 1 218 ? 6.843 -9.382 8.571 1.00 92.12 218 GLU A N 1
ATOM 1730 C CA . GLU A 1 218 ? 7.316 -9.890 7.278 1.00 92.12 218 GLU A CA 1
ATOM 1731 C C . GLU A 1 218 ? 6.199 -9.963 6.225 1.00 92.12 218 GLU A C 1
ATOM 1733 O O . GLU A 1 218 ? 6.366 -9.468 5.113 1.00 92.12 218 GLU A O 1
ATOM 1738 N N . ASN A 1 219 ? 5.017 -10.486 6.574 1.00 92.88 219 ASN A N 1
ATOM 1739 C CA . ASN A 1 219 ? 3.882 -10.562 5.645 1.00 92.88 219 ASN A CA 1
ATOM 1740 C C . ASN A 1 219 ? 3.433 -9.179 5.155 1.00 92.88 219 ASN A C 1
ATOM 1742 O O . ASN A 1 219 ? 3.058 -9.020 3.991 1.00 92.88 219 ASN A O 1
ATOM 1746 N N . MET A 1 220 ? 3.505 -8.166 6.021 1.00 95.19 220 MET A N 1
ATOM 1747 C CA . MET A 1 220 ? 3.176 -6.791 5.658 1.00 95.19 220 MET A CA 1
ATOM 1748 C C . MET A 1 220 ? 4.222 -6.205 4.698 1.00 95.19 220 MET A C 1
ATOM 1750 O O . MET A 1 220 ? 3.850 -5.591 3.698 1.00 95.19 220 MET A O 1
ATOM 1754 N N . LEU A 1 221 ? 5.515 -6.435 4.955 1.00 95.06 221 LEU A N 1
ATOM 1755 C CA . LEU A 1 221 ? 6.602 -6.040 4.050 1.00 95.06 221 LEU A CA 1
ATOM 1756 C C . LEU A 1 221 ? 6.490 -6.740 2.691 1.00 95.06 221 LEU A C 1
ATOM 1758 O O . LEU A 1 221 ? 6.587 -6.081 1.659 1.00 95.06 221 LEU A O 1
ATOM 1762 N N . ASN A 1 222 ? 6.196 -8.040 2.679 1.00 94.00 222 ASN A N 1
ATOM 1763 C CA . ASN A 1 222 ? 6.002 -8.822 1.460 1.00 94.00 222 ASN A CA 1
ATOM 1764 C C . ASN A 1 222 ? 4.796 -8.338 0.645 1.00 94.00 222 ASN A C 1
ATOM 1766 O O . ASN A 1 222 ? 4.866 -8.267 -0.584 1.00 94.00 222 ASN A O 1
ATOM 1770 N N . LEU A 1 223 ? 3.690 -7.974 1.303 1.00 95.94 223 LEU A N 1
ATOM 1771 C CA . LEU A 1 223 ? 2.527 -7.389 0.636 1.00 95.94 223 LEU A CA 1
ATOM 1772 C C . LEU A 1 223 ? 2.867 -6.033 -0.003 1.00 95.94 223 LEU A C 1
ATOM 1774 O O . LEU A 1 223 ? 2.545 -5.820 -1.173 1.00 95.94 223 LEU A O 1
ATOM 1778 N N . MET A 1 224 ? 3.550 -5.150 0.733 1.00 97.06 224 MET A N 1
ATOM 1779 C CA . MET A 1 224 ? 3.988 -3.852 0.208 1.00 97.06 224 MET A CA 1
ATOM 1780 C C . MET A 1 224 ? 4.980 -4.014 -0.949 1.00 97.06 224 MET A C 1
ATOM 1782 O O . MET A 1 224 ? 4.813 -3.369 -1.979 1.00 97.06 224 MET A O 1
ATOM 1786 N N . LEU A 1 225 ? 5.963 -4.913 -0.834 1.00 94.44 225 LEU A N 1
ATOM 1787 C CA . LEU A 1 225 ? 6.928 -5.192 -1.900 1.00 94.44 225 LEU A CA 1
ATOM 1788 C C . LEU A 1 225 ? 6.230 -5.687 -3.169 1.00 94.44 225 LEU A C 1
ATOM 1790 O O . LEU A 1 225 ? 6.486 -5.174 -4.255 1.00 94.44 225 LEU A O 1
ATOM 1794 N N . ARG A 1 226 ? 5.312 -6.650 -3.040 1.00 93.31 226 ARG A N 1
ATOM 1795 C CA . ARG A 1 226 ? 4.530 -7.168 -4.171 1.00 93.31 226 ARG A CA 1
ATOM 1796 C C . ARG A 1 226 ? 3.750 -6.052 -4.864 1.00 93.31 226 ARG A C 1
ATOM 1798 O O . ARG A 1 226 ? 3.727 -5.997 -6.091 1.00 93.31 226 ARG A O 1
ATOM 1805 N N . MET A 1 227 ? 3.125 -5.174 -4.078 1.00 95.06 227 MET A N 1
ATOM 1806 C CA . MET A 1 227 ? 2.383 -4.015 -4.573 1.00 95.06 227 MET A CA 1
ATOM 1807 C C . MET A 1 227 ? 3.288 -3.050 -5.332 1.00 95.06 227 MET A C 1
ATOM 1809 O O . MET A 1 227 ? 2.982 -2.693 -6.468 1.00 95.06 227 MET A O 1
ATOM 1813 N N . VAL A 1 228 ? 4.446 -2.717 -4.766 1.00 94.06 228 VAL A N 1
ATOM 1814 C CA . VAL A 1 228 ? 5.427 -1.840 -5.405 1.00 94.06 228 VAL A CA 1
ATOM 1815 C C . VAL A 1 228 ? 5.923 -2.433 -6.725 1.00 94.06 228 VAL A C 1
ATOM 1817 O O . VAL A 1 228 ? 5.877 -1.760 -7.753 1.00 94.06 228 VAL A O 1
ATOM 1820 N N . LEU A 1 229 ? 6.327 -3.708 -6.732 1.00 90.12 229 LEU A N 1
ATOM 1821 C CA . LEU A 1 229 ? 6.772 -4.402 -7.944 1.00 90.12 229 LEU A CA 1
ATOM 1822 C C . LEU A 1 229 ? 5.687 -4.407 -9.022 1.00 90.12 229 LEU A C 1
ATOM 1824 O O . LEU A 1 229 ? 5.978 -4.144 -10.187 1.00 90.12 229 LEU A O 1
ATOM 1828 N N . HIS A 1 230 ? 4.432 -4.647 -8.639 1.00 88.62 230 HIS A N 1
ATOM 1829 C CA . HIS A 1 230 ? 3.303 -4.565 -9.557 1.00 88.62 230 HIS A CA 1
ATOM 1830 C C . HIS A 1 230 ? 3.151 -3.157 -10.148 1.00 88.62 230 HIS A C 1
ATOM 1832 O O . HIS A 1 230 ? 3.083 -3.015 -11.369 1.00 88.62 230 HIS A O 1
ATOM 1838 N N . MET A 1 231 ? 3.165 -2.111 -9.319 1.00 90.19 231 MET A N 1
ATOM 1839 C CA . MET A 1 231 ? 3.010 -0.730 -9.785 1.00 90.19 231 MET A CA 1
ATOM 1840 C C . MET A 1 231 ? 4.148 -0.284 -10.714 1.00 90.19 231 MET A C 1
ATOM 1842 O O . MET A 1 231 ? 3.869 0.402 -11.694 1.00 90.19 231 MET A O 1
ATOM 1846 N N . ILE A 1 232 ? 5.395 -0.718 -10.481 1.00 88.50 232 ILE A N 1
ATOM 1847 C CA . ILE A 1 232 ? 6.555 -0.398 -11.343 1.00 88.50 232 ILE A CA 1
ATOM 1848 C C . ILE A 1 232 ? 6.367 -0.932 -12.771 1.00 88.50 232 ILE A C 1
ATOM 1850 O O . ILE A 1 232 ? 6.814 -0.312 -13.739 1.00 88.50 232 ILE A O 1
ATOM 1854 N N . THR A 1 233 ? 5.683 -2.070 -12.932 1.00 84.44 233 THR A N 1
ATOM 1855 C CA . THR A 1 233 ? 5.409 -2.636 -14.266 1.00 84.44 233 THR A CA 1
ATOM 1856 C C . THR A 1 233 ? 4.405 -1.808 -15.075 1.00 84.44 233 THR A C 1
ATOM 1858 O O . THR A 1 233 ? 4.310 -1.972 -16.293 1.00 84.44 233 THR A O 1
ATOM 1861 N N . GLN A 1 234 ? 3.674 -0.894 -14.432 1.00 85.25 234 GLN A N 1
ATOM 1862 C CA . GLN A 1 234 ? 2.643 -0.085 -15.067 1.00 85.25 234 GLN A CA 1
ATOM 1863 C C . GLN A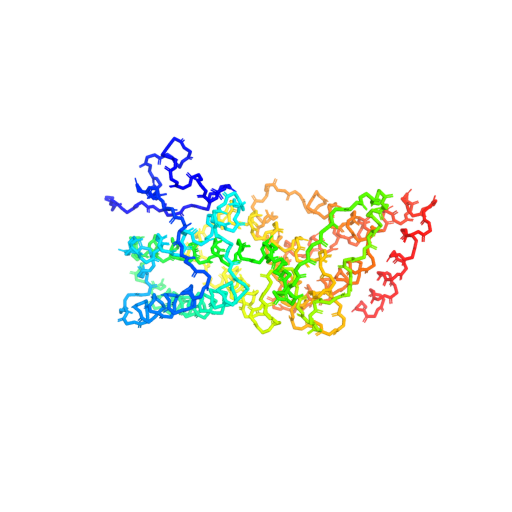 1 234 ? 3.201 1.277 -15.486 1.00 85.25 234 GLN A C 1
ATOM 1865 O O . GLN A 1 234 ? 3.534 2.119 -14.655 1.00 85.25 234 GLN A O 1
ATOM 1870 N N . LYS A 1 235 ? 3.232 1.540 -16.799 1.00 83.56 235 LYS A N 1
ATOM 1871 C CA . LYS A 1 235 ? 3.731 2.804 -17.377 1.00 83.56 235 LYS A CA 1
ATOM 1872 C C . LYS A 1 235 ? 3.112 4.054 -16.734 1.00 83.56 235 LYS A C 1
ATOM 1874 O O . LYS A 1 235 ? 3.833 5.020 -16.497 1.00 83.56 235 LYS A O 1
ATOM 1879 N N . ALA A 1 236 ? 1.822 4.005 -16.394 1.00 84.19 236 ALA A N 1
ATOM 1880 C CA . ALA A 1 236 ? 1.074 5.093 -15.755 1.00 84.19 236 ALA A CA 1
ATOM 1881 C C . ALA A 1 236 ? 1.610 5.520 -14.371 1.00 84.19 236 ALA A C 1
ATOM 1883 O O . ALA A 1 236 ? 1.235 6.584 -13.880 1.00 84.19 236 ALA A O 1
ATOM 1884 N N . ASN A 1 237 ? 2.476 4.711 -13.750 1.00 85.81 237 ASN A N 1
ATOM 1885 C CA . ASN A 1 237 ? 3.068 4.977 -12.437 1.00 85.81 237 ASN A CA 1
ATOM 1886 C C . ASN A 1 237 ? 4.547 5.390 -12.504 1.00 85.81 237 ASN A C 1
ATOM 1888 O O . ASN A 1 237 ? 5.089 5.841 -11.502 1.00 85.81 237 ASN A O 1
ATOM 1892 N N . VAL A 1 238 ? 5.203 5.242 -13.661 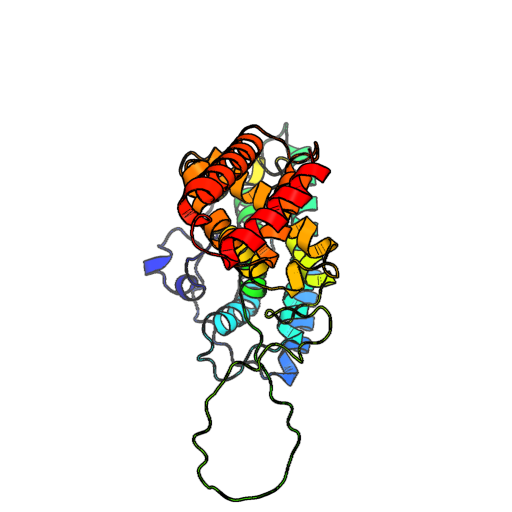1.00 83.06 238 VAL A N 1
ATOM 1893 C CA . VAL A 1 238 ? 6.667 5.402 -13.791 1.00 83.06 238 VAL A CA 1
ATOM 1894 C C . VAL A 1 238 ? 7.104 6.358 -14.903 1.00 83.06 238 VAL A C 1
ATOM 1896 O O . VAL A 1 238 ? 8.241 6.826 -14.886 1.00 83.06 238 VAL A O 1
ATOM 1899 N N . GLN A 1 239 ? 6.240 6.657 -15.879 1.00 79.62 239 GLN A N 1
ATOM 1900 C CA . GLN A 1 239 ? 6.560 7.577 -16.976 1.00 79.62 239 GLN A CA 1
ATOM 1901 C C . GLN A 1 239 ? 6.469 9.054 -16.563 1.00 79.62 239 GLN A C 1
ATOM 1903 O O . GLN A 1 239 ? 5.991 9.390 -15.484 1.00 79.62 239 G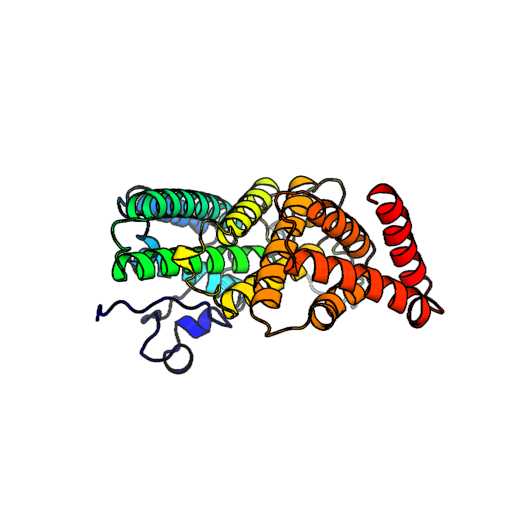LN A O 1
ATOM 1908 N N . ASN A 1 240 ? 6.950 9.942 -17.442 1.00 67.44 240 ASN A N 1
ATOM 1909 C CA . ASN A 1 240 ? 7.229 11.345 -17.131 1.00 67.44 240 ASN A CA 1
ATOM 1910 C C . ASN A 1 240 ? 6.051 12.129 -16.532 1.00 67.44 240 ASN A C 1
ATOM 1912 O O . ASN A 1 240 ? 6.302 13.007 -15.717 1.00 67.44 240 ASN A O 1
ATOM 1916 N N . ASP A 1 241 ? 4.806 11.794 -16.874 1.00 68.12 241 ASP A N 1
ATOM 1917 C CA . ASP A 1 241 ? 3.609 12.483 -16.368 1.00 68.12 241 ASP A CA 1
ATOM 1918 C C . ASP A 1 241 ? 3.177 12.007 -14.967 1.00 68.12 241 ASP A C 1
ATOM 1920 O O . ASP A 1 241 ? 2.206 12.506 -14.409 1.00 68.12 241 ASP A O 1
ATOM 1924 N N . ALA A 1 242 ? 3.888 11.037 -14.385 1.00 75.88 242 ALA A N 1
ATOM 1925 C CA . ALA A 1 242 ? 3.612 10.449 -13.076 1.00 75.88 242 ALA A CA 1
ATOM 1926 C C . ALA A 1 242 ? 4.736 10.720 -12.059 1.00 75.88 242 ALA A C 1
ATOM 1928 O O . ALA A 1 242 ? 4.939 9.910 -11.158 1.00 75.88 242 ALA A O 1
ATOM 1929 N N . GLN A 1 243 ? 5.485 11.829 -12.185 1.00 83.12 243 GLN A N 1
ATOM 1930 C CA . GLN A 1 243 ? 6.621 12.136 -11.290 1.00 83.12 243 GLN A CA 1
ATOM 1931 C C . GLN A 1 243 ? 6.302 11.994 -9.793 1.00 83.12 243 GLN A C 1
ATOM 1933 O O . GLN A 1 243 ? 7.110 11.368 -9.106 1.00 83.12 243 GLN A O 1
ATOM 1938 N N . PRO A 1 244 ? 5.167 12.504 -9.269 1.00 88.81 244 PRO A N 1
ATOM 1939 C CA . PRO A 1 244 ? 4.884 12.404 -7.837 1.00 88.81 244 PRO A CA 1
ATOM 1940 C C . PRO A 1 244 ? 4.694 10.950 -7.385 1.00 88.81 244 PRO A C 1
ATOM 1942 O O . PRO A 1 244 ? 5.303 10.506 -6.413 1.00 88.81 244 PRO A O 1
ATOM 1945 N N . VAL A 1 245 ? 3.934 10.169 -8.161 1.00 92.50 245 VAL A N 1
ATOM 1946 C CA . VAL A 1 245 ? 3.706 8.736 -7.921 1.00 92.50 245 VAL A CA 1
ATOM 1947 C C . VAL A 1 245 ? 5.010 7.948 -8.043 1.00 92.50 245 VAL A C 1
ATOM 1949 O O . VAL A 1 245 ? 5.327 7.156 -7.164 1.00 92.50 245 VAL A O 1
ATOM 1952 N N . SER A 1 246 ? 5.790 8.186 -9.099 1.00 92.12 246 SER A N 1
ATOM 1953 C CA . SER A 1 246 ? 7.068 7.513 -9.357 1.00 92.12 246 SER A CA 1
ATOM 1954 C C . SER A 1 246 ? 8.091 7.791 -8.250 1.00 92.12 246 SER A C 1
ATOM 1956 O O . SER A 1 246 ? 8.741 6.867 -7.760 1.00 92.12 246 SER A O 1
ATOM 1958 N N . GLY A 1 247 ? 8.184 9.045 -7.790 1.00 92.75 247 GLY A N 1
ATOM 1959 C CA . GLY A 1 247 ? 9.021 9.436 -6.656 1.00 92.75 247 GLY A CA 1
ATOM 1960 C C . GLY A 1 247 ? 8.588 8.751 -5.359 1.00 92.75 247 GLY A C 1
ATOM 1961 O O . GLY A 1 247 ? 9.396 8.080 -4.720 1.00 92.75 247 GLY A O 1
ATOM 1962 N N . ALA A 1 248 ? 7.301 8.823 -5.006 1.00 94.75 248 ALA A N 1
ATOM 1963 C CA . ALA A 1 248 ? 6.778 8.146 -3.818 1.00 94.75 248 ALA A CA 1
ATOM 1964 C C . ALA A 1 248 ? 6.979 6.618 -3.884 1.00 94.75 248 ALA A C 1
ATOM 1966 O O . ALA A 1 248 ? 7.327 5.979 -2.892 1.00 94.75 248 ALA A O 1
ATOM 1967 N N . LEU A 1 249 ? 6.835 6.015 -5.063 1.00 94.81 249 LEU A N 1
ATOM 1968 C CA . LEU A 1 249 ? 7.055 4.587 -5.271 1.00 94.81 249 LEU A CA 1
ATOM 1969 C C . LEU A 1 249 ? 8.525 4.192 -5.057 1.00 94.81 249 LEU A C 1
ATOM 1971 O O . LEU A 1 249 ? 8.800 3.167 -4.432 1.00 94.81 249 LEU A O 1
ATOM 1975 N N . ALA A 1 250 ? 9.467 5.018 -5.521 1.00 94.25 250 ALA A N 1
ATOM 1976 C CA . ALA A 1 250 ? 10.897 4.835 -5.280 1.00 94.25 250 ALA A CA 1
ATOM 1977 C C . ALA A 1 250 ? 11.244 4.933 -3.786 1.00 94.25 250 ALA A C 1
ATOM 1979 O O . ALA A 1 250 ? 11.908 4.042 -3.252 1.00 94.25 250 ALA A O 1
ATOM 1980 N N . VAL A 1 251 ? 10.733 5.953 -3.090 1.00 94.88 251 VAL A N 1
ATOM 1981 C CA . VAL A 1 251 ? 10.933 6.122 -1.641 1.00 94.88 251 VAL A CA 1
ATOM 1982 C C . VAL A 1 251 ? 10.346 4.948 -0.857 1.00 94.88 251 VAL A C 1
ATOM 1984 O O . VAL A 1 251 ? 10.999 4.421 0.046 1.00 94.88 251 VAL A O 1
ATOM 1987 N N . LEU A 1 252 ? 9.141 4.492 -1.210 1.00 96.19 252 LEU A N 1
ATOM 1988 C CA . LEU A 1 252 ? 8.525 3.337 -0.561 1.00 96.19 252 LEU A CA 1
ATOM 1989 C C . LEU A 1 252 ? 9.349 2.064 -0.783 1.00 96.19 252 LEU A C 1
ATOM 1991 O O . LEU A 1 252 ? 9.583 1.326 0.174 1.00 96.19 252 LEU A O 1
ATOM 1995 N N . LEU A 1 253 ? 9.840 1.826 -2.007 1.00 95.25 253 LEU A N 1
ATOM 1996 C CA . LEU A 1 253 ? 10.712 0.684 -2.294 1.00 95.25 253 LEU A CA 1
ATOM 1997 C C . LEU A 1 253 ? 11.981 0.724 -1.435 1.00 95.25 253 LEU A C 1
ATOM 1999 O O . LEU A 1 253 ? 12.334 -0.288 -0.833 1.00 95.25 253 LEU A O 1
ATOM 2003 N N . LEU A 1 254 ? 12.639 1.883 -1.324 1.00 93.31 254 LEU A N 1
ATOM 2004 C CA . LEU A 1 254 ? 13.832 2.058 -0.484 1.00 93.31 254 LEU A CA 1
ATOM 2005 C C . LEU A 1 254 ? 13.542 1.723 0.982 1.00 93.31 254 LEU A C 1
ATOM 2007 O O . LEU A 1 254 ? 14.281 0.969 1.608 1.00 93.31 254 LEU A O 1
ATOM 2011 N N . ARG A 1 255 ? 12.429 2.223 1.526 1.00 93.00 255 ARG A N 1
ATOM 2012 C CA . ARG A 1 255 ? 12.039 1.964 2.918 1.00 93.00 255 ARG A CA 1
ATOM 2013 C C . ARG A 1 255 ? 11.720 0.489 3.160 1.00 93.00 255 ARG A C 1
ATOM 2015 O O . ARG A 1 255 ? 12.244 -0.092 4.107 1.00 93.00 255 ARG A O 1
ATOM 2022 N N . VAL A 1 256 ? 10.890 -0.123 2.315 1.00 94.25 256 VAL A N 1
ATOM 2023 C CA . VAL A 1 256 ? 10.498 -1.538 2.446 1.00 94.25 256 VAL A CA 1
ATOM 2024 C C . VAL A 1 256 ? 11.715 -2.448 2.301 1.00 94.25 256 VAL A C 1
ATOM 2026 O O . VAL A 1 256 ? 11.920 -3.331 3.130 1.00 94.25 256 VAL A O 1
ATOM 2029 N N . SER A 1 257 ? 12.551 -2.205 1.291 1.00 92.69 257 SER A N 1
ATOM 2030 C CA . SER A 1 257 ? 13.776 -2.975 1.060 1.00 92.69 257 SER A CA 1
ATOM 2031 C C . SER A 1 257 ? 14.770 -2.845 2.217 1.00 92.69 257 SER A C 1
ATOM 2033 O O . SER A 1 257 ? 15.297 -3.853 2.682 1.00 92.69 257 SER A O 1
ATOM 2035 N N . GLY A 1 258 ? 14.948 -1.636 2.759 1.00 91.12 258 GLY A N 1
ATOM 2036 C CA . GLY A 1 258 ? 15.756 -1.399 3.952 1.00 91.12 258 GLY A CA 1
ATOM 2037 C C . GLY A 1 258 ? 15.247 -2.168 5.172 1.00 91.12 258 GLY A C 1
ATOM 2038 O O . GLY A 1 258 ? 16.047 -2.793 5.861 1.00 91.12 258 GLY A O 1
ATOM 2039 N N . HIS A 1 259 ? 13.930 -2.198 5.411 1.00 91.81 259 HIS A N 1
ATOM 2040 C CA . HIS A 1 259 ? 13.339 -3.003 6.491 1.00 91.81 259 HIS A CA 1
ATOM 2041 C C . HIS A 1 259 ? 13.569 -4.507 6.296 1.00 91.81 259 HIS A C 1
ATOM 2043 O O . HIS A 1 259 ? 13.901 -5.187 7.263 1.00 91.81 259 HIS A O 1
ATOM 2049 N N . ILE A 1 260 ? 13.434 -5.022 5.070 1.00 92.12 260 ILE A N 1
ATOM 2050 C CA . ILE A 1 260 ? 13.677 -6.440 4.752 1.00 92.12 260 ILE A CA 1
ATOM 2051 C C . ILE A 1 260 ? 15.150 -6.807 4.986 1.00 92.12 260 ILE A C 1
ATOM 2053 O O . ILE A 1 260 ? 15.448 -7.774 5.682 1.00 92.12 260 ILE A O 1
ATOM 2057 N N . VAL A 1 261 ? 16.085 -6.012 4.460 1.00 90.38 261 VAL A N 1
ATOM 2058 C CA . VAL A 1 261 ? 17.526 -6.266 4.614 1.00 90.38 261 VAL A CA 1
ATOM 2059 C C . VAL A 1 261 ? 17.972 -6.115 6.071 1.00 90.38 261 VAL A C 1
ATOM 2061 O O . VAL A 1 261 ? 18.767 -6.921 6.550 1.00 90.38 261 VAL A O 1
ATOM 2064 N N . ALA A 1 262 ? 17.428 -5.146 6.813 1.00 87.94 262 ALA A N 1
ATOM 2065 C CA . ALA A 1 262 ? 17.754 -4.941 8.225 1.00 87.94 262 ALA A CA 1
ATOM 2066 C C . ALA A 1 262 ? 17.296 -6.096 9.136 1.00 87.94 262 ALA A C 1
ATOM 2068 O O . ALA A 1 262 ? 17.862 -6.280 10.213 1.00 87.94 262 ALA A O 1
ATOM 2069 N N . GLN A 1 263 ? 16.302 -6.890 8.719 1.00 88.50 263 GLN A N 1
ATOM 2070 C CA . GLN A 1 263 ? 15.923 -8.128 9.414 1.00 88.50 263 GLN A CA 1
ATOM 2071 C C . GLN A 1 263 ? 16.950 -9.252 9.223 1.00 88.50 263 GLN A C 1
ATOM 2073 O O . GLN A 1 263 ? 16.935 -10.229 9.969 1.00 88.50 263 GLN A O 1
ATOM 2078 N N . GLY A 1 264 ? 17.837 -9.135 8.230 1.00 82.62 264 GLY A N 1
ATOM 2079 C CA . GLY A 1 264 ? 18.853 -10.137 7.914 1.00 82.62 264 GLY A CA 1
ATOM 2080 C C . GLY A 1 264 ? 18.305 -11.414 7.272 1.00 82.62 264 GLY A C 1
ATOM 2081 O O . GLY A 1 264 ? 19.049 -12.381 7.131 1.00 82.62 264 GLY A O 1
ATOM 2082 N N . SER A 1 265 ? 17.026 -11.438 6.882 1.00 81.38 265 SER A N 1
ATOM 2083 C CA . SER A 1 265 ? 16.390 -12.589 6.227 1.00 81.38 265 SER A CA 1
ATOM 2084 C C . SER A 1 265 ? 16.768 -12.721 4.749 1.00 81.38 265 SER A C 1
ATOM 2086 O O . SER A 1 265 ? 16.739 -13.825 4.208 1.00 81.38 265 SER A O 1
ATOM 2088 N N . VAL A 1 266 ? 17.148 -11.615 4.100 1.00 87.88 266 VAL A N 1
ATOM 2089 C CA . VAL A 1 266 ? 17.501 -11.559 2.675 1.00 87.88 266 VAL A CA 1
ATOM 2090 C C . VAL A 1 266 ? 18.761 -10.716 2.494 1.00 87.88 266 VAL A C 1
ATOM 2092 O O . VAL A 1 266 ? 18.842 -9.595 3.001 1.00 87.88 266 VAL A O 1
ATOM 2095 N N . ALA A 1 267 ? 19.749 -11.236 1.761 1.00 89.75 267 ALA A N 1
ATOM 2096 C CA . ALA A 1 267 ? 20.940 -10.465 1.419 1.00 89.75 267 ALA A CA 1
ATOM 2097 C C . ALA A 1 267 ? 20.606 -9.383 0.368 1.00 89.75 267 ALA A C 1
ATOM 2099 O O . ALA A 1 267 ? 19.782 -9.632 -0.516 1.00 89.75 267 ALA A O 1
ATOM 2100 N N . PRO A 1 268 ? 21.268 -8.208 0.386 1.00 90.38 268 PRO A N 1
ATOM 2101 C CA . PRO A 1 268 ? 21.014 -7.140 -0.586 1.00 90.38 268 PRO A CA 1
ATOM 2102 C C . PRO A 1 268 ? 21.076 -7.605 -2.045 1.00 90.38 268 PRO A C 1
ATOM 2104 O O . PRO A 1 268 ? 20.222 -7.227 -2.841 1.00 90.38 268 PRO A O 1
ATOM 2107 N N . CYS A 1 269 ? 22.041 -8.468 -2.381 1.00 89.19 269 CYS A N 1
ATOM 2108 C CA . CYS A 1 269 ? 22.201 -9.017 -3.727 1.00 89.19 269 CYS A CA 1
ATOM 2109 C C . CYS A 1 269 ? 21.008 -9.884 -4.152 1.00 89.19 269 CYS A C 1
ATOM 2111 O O . CYS A 1 269 ? 20.532 -9.750 -5.275 1.00 89.19 269 CYS A O 1
ATOM 2113 N N . ASP A 1 270 ? 20.485 -10.724 -3.257 1.00 88.62 270 ASP A N 1
ATOM 2114 C CA . ASP A 1 270 ? 19.329 -11.577 -3.556 1.00 88.62 270 ASP A CA 1
ATOM 2115 C C . ASP A 1 270 ? 18.055 -10.740 -3.738 1.00 88.62 270 ASP A C 1
ATOM 2117 O O . ASP A 1 270 ? 17.213 -11.046 -4.583 1.00 88.62 270 ASP A O 1
ATOM 2121 N N . PHE A 1 271 ? 17.934 -9.640 -2.986 1.00 89.94 271 PHE A N 1
ATOM 2122 C CA . PHE A 1 271 ? 16.804 -8.719 -3.087 1.00 89.94 271 PHE A CA 1
ATOM 2123 C C . PHE A 1 271 ? 16.749 -7.984 -4.437 1.00 89.94 271 PHE A C 1
ATOM 2125 O O . PHE A 1 271 ? 15.668 -7.799 -4.996 1.00 89.94 271 PHE A O 1
ATOM 2132 N N . ILE A 1 272 ? 17.896 -7.541 -4.964 1.00 91.88 272 ILE A N 1
ATOM 2133 C CA . ILE A 1 272 ? 17.954 -6.704 -6.175 1.00 91.88 272 ILE A CA 1
ATOM 2134 C C . ILE A 1 272 ? 17.869 -7.499 -7.483 1.00 91.88 272 ILE A C 1
ATOM 2136 O O . ILE A 1 272 ? 17.528 -6.914 -8.511 1.00 91.88 272 ILE A O 1
ATOM 2140 N N . VAL A 1 273 ? 18.098 -8.818 -7.474 1.00 89.94 273 VAL A N 1
ATOM 2141 C CA . VAL A 1 273 ? 18.053 -9.660 -8.689 1.00 89.94 273 VAL A CA 1
ATOM 2142 C C . VAL A 1 273 ? 16.729 -9.521 -9.465 1.00 89.94 273 VAL A C 1
ATOM 2144 O O . VAL A 1 273 ? 16.782 -9.204 -10.657 1.00 89.94 273 VAL A O 1
ATOM 2147 N N . PRO A 1 274 ? 15.536 -9.640 -8.846 1.00 88.12 274 PRO A N 1
ATOM 2148 C CA . PRO A 1 274 ? 14.271 -9.448 -9.560 1.00 88.12 274 PRO A CA 1
ATOM 2149 C C . PRO A 1 274 ? 14.093 -8.036 -10.143 1.00 88.12 274 PRO A C 1
ATOM 2151 O O . PRO A 1 274 ? 13.454 -7.875 -11.185 1.00 88.12 274 PRO A O 1
ATOM 2154 N N . LEU A 1 275 ? 14.657 -7.009 -9.495 1.00 89.88 275 LEU A N 1
ATOM 2155 C CA . LEU A 1 275 ? 14.611 -5.624 -9.979 1.00 89.88 275 LEU A CA 1
ATOM 2156 C C . LEU A 1 275 ? 15.484 -5.445 -11.225 1.00 89.88 275 LEU A C 1
ATOM 2158 O O . LEU A 1 275 ? 15.047 -4.818 -12.191 1.00 89.88 275 LEU A O 1
ATOM 2162 N N . ILE A 1 276 ? 16.680 -6.040 -11.225 1.00 89.75 276 ILE A N 1
ATOM 2163 C CA . ILE A 1 276 ? 17.579 -6.065 -12.384 1.00 89.75 276 ILE A CA 1
ATOM 2164 C C . ILE A 1 276 ? 16.896 -6.759 -13.555 1.00 89.75 276 ILE A C 1
ATOM 2166 O O . ILE A 1 276 ? 16.805 -6.188 -14.641 1.00 89.75 276 ILE A O 1
ATOM 2170 N N . GLU A 1 277 ? 16.355 -7.960 -13.338 1.00 87.38 277 GLU A N 1
ATOM 2171 C CA . GLU A 1 277 ? 15.652 -8.689 -14.392 1.00 87.38 277 GLU A CA 1
ATOM 2172 C C . GLU A 1 277 ? 14.517 -7.861 -15.006 1.00 87.38 277 GLU A C 1
ATOM 2174 O O . GLU A 1 277 ? 14.324 -7.862 -16.225 1.00 87.38 277 GLU A O 1
ATOM 2179 N N . LEU A 1 278 ? 13.756 -7.152 -14.169 1.00 84.44 278 LEU A N 1
ATOM 2180 C CA . LEU A 1 278 ? 12.660 -6.304 -14.621 1.00 84.44 278 LEU A CA 1
ATOM 2181 C C . LEU A 1 278 ? 13.160 -5.103 -15.443 1.00 84.44 278 LEU A C 1
ATOM 2183 O O . LEU A 1 278 ? 12.558 -4.765 -16.469 1.00 84.44 278 LEU A O 1
ATOM 2187 N N . ALA A 1 279 ? 14.264 -4.481 -15.025 1.00 86.75 279 ALA A N 1
ATOM 2188 C CA . ALA A 1 279 ? 14.889 -3.365 -15.730 1.00 86.75 279 ALA A CA 1
ATOM 2189 C C . ALA A 1 279 ? 15.475 -3.771 -17.083 1.00 86.75 279 ALA A C 1
ATOM 2191 O O . ALA A 1 279 ? 15.313 -3.046 -18.064 1.00 86.75 279 ALA A O 1
ATOM 2192 N N . LEU A 1 280 ? 16.082 -4.954 -17.179 1.00 84.19 280 LEU A N 1
ATOM 2193 C CA . LEU A 1 280 ? 16.586 -5.469 -18.454 1.00 84.19 280 LEU A CA 1
ATOM 2194 C C . LEU A 1 280 ? 15.444 -5.734 -19.442 1.00 84.19 280 LEU A C 1
ATOM 2196 O O . LEU A 1 280 ? 15.585 -5.450 -20.631 1.00 84.19 280 LEU A O 1
ATOM 2200 N N . LYS A 1 281 ? 14.289 -6.203 -18.947 1.00 84.00 281 LYS A N 1
ATOM 2201 C CA . LYS A 1 281 ? 13.097 -6.506 -19.758 1.00 84.00 281 LYS A CA 1
ATOM 2202 C C . LYS A 1 281 ? 12.311 -5.263 -20.184 1.00 84.00 281 LYS A C 1
ATOM 2204 O O . LYS A 1 281 ? 11.630 -5.307 -21.209 1.00 84.00 281 LYS A O 1
ATOM 2209 N N . THR A 1 282 ? 12.347 -4.171 -19.412 1.00 81.19 282 THR A N 1
ATOM 2210 C CA . THR A 1 282 ? 11.485 -3.003 -19.657 1.00 81.19 282 THR A CA 1
ATOM 2211 C C . THR A 1 282 ? 12.202 -1.668 -19.460 1.00 81.19 282 THR A C 1
ATOM 2213 O O . THR A 1 282 ? 12.779 -1.380 -18.416 1.00 81.19 282 THR A O 1
ATOM 2216 N N . GLU A 1 283 ? 12.093 -0.789 -20.461 1.00 81.44 283 GLU A N 1
ATOM 2217 C CA . GLU A 1 283 ? 12.678 0.559 -20.410 1.00 81.44 283 GLU A CA 1
ATOM 2218 C C . GLU A 1 283 ? 12.096 1.399 -19.265 1.00 81.44 283 GLU A C 1
ATOM 2220 O O . GLU A 1 283 ? 12.812 2.164 -18.629 1.00 81.44 283 GLU A O 1
ATOM 2225 N N . SER A 1 284 ? 10.809 1.227 -18.960 1.00 80.69 284 SER A N 1
ATOM 2226 C CA . SER A 1 284 ? 10.139 1.929 -17.867 1.00 80.69 284 SER A CA 1
ATOM 2227 C C . SER A 1 284 ? 10.695 1.550 -16.493 1.00 80.69 284 SER A C 1
ATOM 2229 O O . SER A 1 284 ? 10.901 2.436 -15.669 1.00 80.69 284 SER A O 1
ATOM 2231 N N . ALA A 1 285 ? 11.002 0.270 -16.256 1.00 85.38 285 ALA A N 1
ATOM 2232 C CA . ALA A 1 285 ? 11.636 -0.143 -15.009 1.00 85.38 285 ALA A CA 1
ATOM 2233 C C . ALA A 1 285 ? 13.099 0.307 -14.940 1.00 85.38 285 ALA A C 1
ATOM 2235 O O . ALA A 1 285 ? 13.530 0.776 -13.894 1.00 85.38 285 ALA A O 1
ATOM 2236 N N . ALA A 1 286 ? 13.845 0.261 -16.052 1.00 85.44 286 ALA A N 1
ATOM 2237 C CA . ALA A 1 286 ? 15.200 0.814 -16.099 1.00 85.44 286 ALA A CA 1
ATOM 2238 C C . ALA A 1 286 ? 15.219 2.312 -15.742 1.00 85.44 286 ALA A C 1
ATOM 2240 O O . ALA A 1 286 ? 16.037 2.752 -14.938 1.00 85.44 286 ALA A O 1
ATOM 2241 N N . GLN A 1 287 ? 14.275 3.095 -16.276 1.00 84.44 287 GLN A N 1
ATOM 2242 C CA . GLN A 1 287 ? 14.111 4.506 -15.918 1.00 84.44 287 GLN A CA 1
ATOM 2243 C C . GLN A 1 287 ? 13.715 4.684 -14.449 1.00 84.44 287 GLN A C 1
ATOM 2245 O O . GLN A 1 287 ? 14.301 5.518 -13.760 1.00 84.44 287 GLN A O 1
ATOM 2250 N N . PHE A 1 288 ? 12.772 3.887 -13.949 1.00 89.38 288 PHE A N 1
ATOM 2251 C CA . PHE A 1 288 ? 12.385 3.914 -12.542 1.00 89.38 288 PHE A CA 1
ATOM 2252 C C . PHE A 1 288 ? 13.575 3.632 -11.612 1.00 89.38 288 PHE A C 1
ATOM 2254 O O . PHE A 1 288 ? 13.763 4.349 -10.634 1.00 89.38 288 PHE A O 1
ATOM 2261 N N . LEU A 1 289 ? 14.441 2.665 -11.935 1.00 90.50 289 LEU A N 1
ATOM 2262 C CA . LEU A 1 289 ? 15.603 2.355 -11.097 1.00 90.50 289 LEU A CA 1
ATOM 2263 C C . LEU A 1 289 ? 16.621 3.500 -11.024 1.00 90.50 289 LEU A C 1
ATOM 2265 O O . LEU A 1 289 ? 17.275 3.669 -10.001 1.00 90.50 289 LEU A O 1
ATOM 2269 N N . THR A 1 290 ? 16.724 4.340 -12.057 1.00 87.31 290 THR A N 1
ATOM 2270 C CA . THR A 1 290 ? 17.558 5.556 -11.970 1.00 87.31 290 THR A CA 1
ATOM 2271 C C . THR A 1 290 ? 16.987 6.552 -10.962 1.00 87.31 290 THR A C 1
ATOM 2273 O O . THR A 1 290 ? 17.737 7.177 -10.216 1.00 87.31 290 THR A O 1
ATOM 2276 N N . ARG A 1 291 ? 15.652 6.645 -10.878 1.00 88.56 291 ARG A N 1
ATOM 2277 C CA . ARG A 1 291 ? 14.971 7.445 -9.857 1.00 88.56 291 ARG A CA 1
ATOM 2278 C C . ARG A 1 291 ? 15.157 6.839 -8.469 1.00 88.56 291 ARG A C 1
ATOM 2280 O O . ARG A 1 291 ? 15.451 7.577 -7.544 1.00 88.56 291 ARG A O 1
ATOM 2287 N N . PHE A 1 292 ? 15.047 5.519 -8.340 1.00 91.00 292 PHE A N 1
ATOM 2288 C CA . PHE A 1 292 ? 15.317 4.798 -7.094 1.00 91.00 292 PHE A CA 1
ATOM 2289 C C . PHE A 1 292 ? 16.703 5.122 -6.522 1.00 91.00 292 PHE A C 1
ATOM 2291 O O . PHE A 1 292 ? 16.802 5.445 -5.343 1.00 91.00 292 PHE A O 1
ATOM 2298 N N . VAL A 1 293 ? 17.752 5.112 -7.352 1.00 90.25 293 VAL A N 1
ATOM 2299 C CA . VAL A 1 293 ? 19.102 5.509 -6.915 1.00 90.25 293 VAL A CA 1
ATOM 2300 C C . VAL A 1 293 ? 19.141 6.985 -6.509 1.00 90.25 293 VAL A C 1
ATOM 2302 O O . VAL A 1 293 ? 19.627 7.303 -5.430 1.00 90.25 293 VAL A O 1
ATOM 2305 N N . SER A 1 294 ? 18.559 7.877 -7.317 1.00 88.06 294 SER A N 1
ATOM 2306 C CA . SER A 1 294 ? 18.522 9.316 -7.017 1.00 88.06 294 SER A CA 1
ATOM 2307 C C . SER A 1 294 ? 17.800 9.648 -5.704 1.00 88.06 294 SER A C 1
ATOM 2309 O O . SER A 1 294 ? 18.252 10.514 -4.962 1.00 88.06 294 SER A O 1
ATOM 2311 N N . GLU A 1 295 ? 16.700 8.961 -5.386 1.00 89.44 295 GLU A N 1
ATOM 2312 C CA . GLU A 1 295 ? 15.991 9.146 -4.113 1.00 89.44 295 GLU A CA 1
ATOM 2313 C C . GLU A 1 295 ? 16.790 8.587 -2.927 1.00 89.44 295 GLU A C 1
ATOM 2315 O O . GLU A 1 295 ? 16.715 9.128 -1.825 1.00 89.44 295 GLU A O 1
ATOM 2320 N N . ALA A 1 296 ? 17.584 7.533 -3.125 1.00 86.50 296 ALA A N 1
ATOM 2321 C CA . ALA A 1 296 ? 18.404 6.946 -2.066 1.00 86.50 296 ALA A CA 1
ATOM 2322 C C . ALA A 1 296 ? 19.528 7.877 -1.589 1.00 86.50 296 ALA A C 1
ATOM 2324 O O . ALA A 1 296 ? 19.921 7.826 -0.424 1.00 86.50 296 ALA A O 1
ATOM 2325 N N . GLU A 1 297 ? 20.018 8.736 -2.483 1.00 81.38 297 GLU A N 1
ATOM 2326 C CA . GLU A 1 297 ? 21.010 9.769 -2.178 1.00 81.38 297 GLU A CA 1
ATOM 2327 C C . GLU A 1 297 ? 20.412 10.962 -1.420 1.00 81.38 297 GLU A C 1
ATOM 2329 O O . GLU A 1 297 ? 21.149 11.768 -0.845 1.00 81.38 297 GLU A O 1
ATOM 2334 N N . SER A 1 298 ? 19.080 11.076 -1.359 1.00 78.00 298 SER A N 1
ATOM 2335 C CA . SER A 1 298 ? 18.441 12.074 -0.508 1.00 78.00 298 SER A CA 1
ATOM 2336 C C . SER A 1 298 ? 18.708 11.751 0.971 1.00 78.00 298 SER A C 1
ATOM 2338 O O . SER A 1 298 ? 18.498 10.634 1.455 1.00 78.00 298 SER A O 1
ATOM 2340 N N . GLY A 1 299 ? 19.199 12.745 1.717 1.00 62.94 299 GLY A N 1
ATOM 2341 C CA . GLY A 1 299 ? 19.670 12.562 3.097 1.00 62.94 299 GLY A CA 1
ATOM 2342 C C . GLY A 1 299 ? 18.616 12.034 4.080 1.00 62.94 299 GLY A C 1
ATOM 2343 O O . GLY A 1 299 ? 18.979 11.498 5.123 1.00 62.94 299 GLY A O 1
ATOM 2344 N N . ASP A 1 300 ? 17.327 12.125 3.744 1.00 69.31 300 ASP A N 1
ATOM 2345 C CA . ASP A 1 300 ? 16.221 11.685 4.602 1.00 69.31 300 ASP A CA 1
ATOM 2346 C C . ASP A 1 300 ? 15.998 10.158 4.582 1.00 69.31 300 ASP A C 1
ATOM 2348 O O . ASP A 1 300 ? 15.300 9.616 5.449 1.00 69.31 300 ASP A O 1
ATOM 2352 N N . ILE A 1 301 ? 16.564 9.444 3.598 1.00 72.75 301 ILE A N 1
ATOM 2353 C CA . ILE A 1 301 ? 16.342 8.001 3.364 1.00 72.75 301 ILE A CA 1
ATOM 2354 C C . ILE A 1 301 ? 17.634 7.182 3.521 1.00 72.75 301 ILE A C 1
ATOM 2356 O O . ILE A 1 301 ? 17.571 5.977 3.802 1.00 72.75 301 ILE A O 1
ATOM 2360 N N . SER A 1 302 ? 18.797 7.825 3.386 1.00 70.12 302 SER A N 1
ATOM 2361 C CA . SER A 1 302 ? 20.098 7.162 3.477 1.00 70.12 302 SER A CA 1
ATOM 2362 C C . SER A 1 302 ? 20.328 6.531 4.858 1.00 70.12 302 SER A C 1
ATOM 2364 O O . SER A 1 302 ? 20.264 7.182 5.901 1.00 70.12 302 SER A O 1
ATOM 2366 N N . ASN A 1 303 ? 20.580 5.224 4.855 1.00 80.00 303 ASN A N 1
ATOM 2367 C CA . ASN A 1 303 ? 21.049 4.432 5.989 1.00 80.00 303 ASN A CA 1
ATOM 2368 C C . ASN A 1 303 ? 21.874 3.249 5.455 1.00 80.00 303 ASN A C 1
ATOM 2370 O O . ASN A 1 303 ? 21.859 2.985 4.251 1.00 80.00 303 ASN A O 1
ATOM 2374 N N . ASP A 1 304 ? 22.563 2.516 6.332 1.00 82.88 304 ASP A N 1
ATOM 2375 C CA . ASP A 1 304 ? 23.462 1.422 5.932 1.00 82.88 304 ASP A CA 1
ATOM 2376 C C . ASP A 1 304 ? 22.774 0.357 5.063 1.00 82.88 304 ASP A C 1
ATOM 2378 O O . ASP A 1 304 ? 23.343 -0.096 4.072 1.00 82.88 304 ASP A O 1
ATOM 2382 N N . SER A 1 305 ? 21.531 -0.017 5.388 1.00 84.25 305 SER A N 1
ATOM 2383 C CA . SER A 1 305 ? 20.785 -1.017 4.611 1.00 84.25 305 SER A CA 1
ATOM 2384 C C . SER A 1 305 ? 20.416 -0.481 3.229 1.00 84.25 305 SER A C 1
ATOM 2386 O O . SER A 1 305 ? 20.653 -1.157 2.231 1.00 84.25 305 SER A O 1
ATOM 2388 N N . THR A 1 306 ? 19.911 0.753 3.154 1.00 83.88 306 THR A N 1
ATOM 2389 C CA . THR A 1 306 ? 19.607 1.432 1.887 1.00 83.88 306 THR A CA 1
ATOM 2390 C C . THR A 1 306 ? 20.855 1.560 1.008 1.00 83.88 306 THR A C 1
ATOM 2392 O O . THR A 1 306 ? 20.808 1.239 -0.178 1.00 83.88 306 THR A O 1
ATOM 2395 N N . ASN A 1 307 ? 21.990 1.962 1.587 1.00 86.25 307 ASN A N 1
ATOM 2396 C CA . ASN A 1 307 ? 23.254 2.114 0.865 1.00 86.25 307 ASN A CA 1
ATOM 2397 C C . ASN A 1 307 ? 23.740 0.769 0.311 1.00 86.25 307 ASN A C 1
ATOM 2399 O O . ASN A 1 307 ? 24.115 0.687 -0.856 1.00 86.25 307 ASN A O 1
ATOM 2403 N N . ASN A 1 308 ? 23.661 -0.303 1.105 1.00 89.56 308 ASN A N 1
ATOM 2404 C CA . ASN A 1 308 ? 24.021 -1.648 0.653 1.00 89.56 308 ASN A CA 1
ATOM 2405 C C . ASN A 1 308 ? 23.141 -2.131 -0.509 1.00 89.56 308 ASN A C 1
ATOM 2407 O O . ASN A 1 308 ? 23.636 -2.797 -1.415 1.00 89.56 308 ASN A O 1
ATOM 2411 N N . ILE A 1 309 ? 21.851 -1.783 -0.511 1.00 91.62 309 ILE A N 1
ATOM 2412 C CA . ILE A 1 309 ? 20.920 -2.126 -1.596 1.00 91.62 309 ILE A CA 1
ATOM 2413 C C . ILE A 1 309 ? 21.269 -1.362 -2.876 1.00 91.62 309 ILE A C 1
ATOM 2415 O O . ILE A 1 309 ? 21.282 -1.956 -3.953 1.00 91.62 309 ILE A O 1
ATOM 2419 N N . VAL A 1 310 ? 21.589 -0.069 -2.775 1.00 90.38 310 VAL A N 1
ATOM 2420 C CA . VAL A 1 310 ? 22.017 0.741 -3.929 1.00 90.38 310 VAL A CA 1
ATOM 2421 C C . VAL A 1 310 ? 23.330 0.223 -4.509 1.00 90.38 310 VAL A C 1
ATOM 2423 O O . VAL A 1 310 ? 23.428 0.056 -5.723 1.00 90.38 310 VAL A O 1
ATOM 2426 N N . ILE A 1 311 ? 24.313 -0.086 -3.658 1.00 90.88 311 ILE A N 1
ATOM 2427 C CA . ILE A 1 311 ? 25.590 -0.676 -4.082 1.00 90.88 311 ILE A CA 1
ATOM 2428 C C . ILE A 1 311 ? 25.336 -1.999 -4.811 1.00 90.88 311 ILE A C 1
ATOM 2430 O O . ILE A 1 311 ? 25.759 -2.150 -5.956 1.00 90.88 311 ILE A O 1
ATOM 2434 N N . ALA A 1 312 ? 24.574 -2.912 -4.200 1.00 93.00 312 ALA A N 1
ATOM 2435 C CA . ALA A 1 312 ? 24.251 -4.203 -4.800 1.00 93.00 312 ALA A CA 1
ATOM 2436 C C . ALA A 1 312 ? 23.510 -4.052 -6.139 1.00 93.00 312 ALA A C 1
ATOM 2438 O O . ALA A 1 312 ? 23.775 -4.802 -7.077 1.00 93.00 312 ALA A O 1
ATOM 2439 N N . LEU A 1 313 ? 22.619 -3.062 -6.262 1.00 92.75 313 LEU A N 1
ATOM 2440 C CA . LEU A 1 313 ? 21.931 -2.770 -7.516 1.00 92.75 313 LEU A CA 1
ATOM 2441 C C . LEU A 1 313 ? 22.902 -2.303 -8.607 1.00 92.75 313 LEU A C 1
ATOM 2443 O O . LEU A 1 313 ? 22.843 -2.810 -9.725 1.00 92.75 313 LEU A O 1
ATOM 2447 N N . ILE A 1 314 ? 23.782 -1.345 -8.306 1.00 89.56 314 ILE A N 1
ATOM 2448 C CA . ILE A 1 314 ? 24.748 -0.809 -9.276 1.00 89.56 314 ILE A CA 1
ATOM 2449 C C . ILE A 1 314 ? 25.716 -1.910 -9.724 1.00 89.56 314 ILE A C 1
ATOM 2451 O O . ILE A 1 314 ? 25.930 -2.089 -10.925 1.00 89.56 314 ILE A O 1
ATOM 2455 N N . GLU A 1 315 ? 26.260 -2.674 -8.775 1.00 90.94 315 GLU A N 1
ATOM 2456 C CA . GLU A 1 315 ? 27.154 -3.799 -9.055 1.00 90.94 315 GLU A CA 1
ATOM 2457 C C . GLU A 1 315 ? 26.448 -4.878 -9.881 1.00 90.94 315 GLU A C 1
ATOM 2459 O O . GLU A 1 315 ? 26.965 -5.305 -10.915 1.00 90.94 315 GLU A O 1
ATOM 2464 N N . GLY A 1 316 ? 25.239 -5.278 -9.484 1.00 89.81 316 GLY A N 1
ATOM 2465 C CA . GLY A 1 316 ? 24.466 -6.290 -10.197 1.00 89.81 316 GLY A CA 1
ATOM 2466 C C . GLY A 1 316 ? 24.086 -5.856 -11.615 1.00 89.81 316 GLY A C 1
ATOM 2467 O O . GLY A 1 316 ? 24.217 -6.641 -12.554 1.00 89.81 316 GLY A O 1
ATOM 2468 N N . MET A 1 317 ? 23.680 -4.597 -11.806 1.00 86.81 317 MET A N 1
ATOM 2469 C CA . MET A 1 317 ? 23.388 -4.051 -13.135 1.00 86.81 317 MET A CA 1
ATOM 2470 C C . MET A 1 317 ? 24.644 -4.027 -14.024 1.00 86.81 317 MET A C 1
ATOM 2472 O O . MET A 1 317 ? 24.554 -4.331 -15.214 1.00 86.81 317 MET A O 1
ATOM 2476 N N . ALA A 1 318 ? 25.822 -3.727 -13.464 1.00 85.75 318 ALA A N 1
ATOM 2477 C CA . ALA A 1 318 ? 27.089 -3.787 -14.195 1.00 85.75 318 ALA A CA 1
ATOM 2478 C C . ALA A 1 318 ? 27.472 -5.225 -14.594 1.00 85.75 318 ALA A C 1
ATOM 2480 O O . ALA A 1 318 ? 27.926 -5.451 -15.716 1.00 85.75 318 ALA A O 1
ATOM 2481 N N . VAL A 1 319 ? 27.249 -6.207 -13.714 1.00 86.50 319 VAL A N 1
ATOM 2482 C CA . VAL A 1 319 ? 27.458 -7.635 -14.018 1.00 86.50 319 VAL A CA 1
ATOM 2483 C C . VAL A 1 319 ? 26.518 -8.093 -15.137 1.00 86.50 319 VAL A C 1
ATOM 2485 O O . VAL A 1 319 ? 26.974 -8.692 -16.113 1.00 86.50 319 VAL A O 1
ATOM 2488 N N . ALA A 1 320 ? 25.232 -7.751 -15.060 1.00 84.06 320 ALA A N 1
ATOM 2489 C CA . ALA A 1 320 ? 24.267 -8.084 -16.105 1.00 84.06 320 ALA A CA 1
ATOM 2490 C C . ALA A 1 320 ? 24.616 -7.431 -17.457 1.00 84.06 320 ALA A C 1
ATOM 2492 O O . ALA A 1 320 ? 24.456 -8.040 -18.515 1.00 84.06 320 ALA A O 1
ATOM 2493 N N . ALA A 1 321 ? 25.182 -6.220 -17.445 1.00 78.81 321 ALA A N 1
ATOM 2494 C CA . ALA A 1 321 ? 25.673 -5.565 -18.657 1.00 78.81 321 ALA A CA 1
ATOM 2495 C C . ALA A 1 321 ? 26.836 -6.317 -19.335 1.00 78.81 321 ALA A C 1
ATOM 2497 O O . ALA A 1 321 ? 26.991 -6.249 -20.555 1.00 78.81 321 ALA A O 1
ATOM 2498 N N . LEU A 1 322 ? 27.653 -7.048 -18.573 1.00 76.88 322 LEU A N 1
ATOM 2499 C CA . LEU A 1 322 ? 28.752 -7.850 -19.118 1.00 76.88 322 LEU A CA 1
ATOM 2500 C C . LEU A 1 322 ? 28.262 -9.192 -19.681 1.00 76.88 322 LEU A C 1
ATOM 2502 O O . LEU A 1 322 ? 28.742 -9.629 -20.733 1.00 76.88 322 LEU A O 1
ATOM 2506 N N . HIS A 1 323 ? 27.311 -9.838 -19.003 1.00 77.19 323 HIS A N 1
ATOM 2507 C CA . HIS A 1 323 ? 26.930 -11.228 -19.279 1.00 77.19 323 HIS A CA 1
ATOM 2508 C C . HIS A 1 323 ? 25.618 -11.400 -20.051 1.00 77.19 323 HIS A C 1
ATOM 2510 O O . HIS A 1 323 ? 25.549 -12.273 -20.912 1.00 77.19 323 HIS A O 1
ATOM 2516 N N . ASP A 1 324 ? 24.611 -10.565 -19.789 1.00 68.62 324 ASP A N 1
ATOM 2517 C CA . ASP A 1 324 ? 23.254 -10.739 -20.327 1.00 68.62 324 ASP A CA 1
ATOM 2518 C C . ASP A 1 324 ? 22.962 -9.781 -21.490 1.00 68.62 324 ASP A C 1
ATOM 2520 O O . ASP A 1 324 ? 22.218 -10.099 -22.416 1.00 68.62 324 ASP A O 1
ATOM 2524 N N . VAL A 1 325 ? 23.589 -8.602 -21.484 1.00 67.69 325 VAL A N 1
ATOM 2525 C CA . VAL A 1 325 ? 23.445 -7.597 -22.549 1.00 67.69 325 VAL A CA 1
ATOM 2526 C C . VAL A 1 325 ? 24.262 -7.948 -23.800 1.00 67.69 325 VAL A C 1
ATOM 2528 O O . VAL A 1 325 ? 23.920 -7.522 -24.906 1.00 67.69 325 VAL A O 1
ATOM 2531 N N . SER A 1 326 ? 25.325 -8.748 -23.663 1.00 61.78 326 SER A N 1
ATOM 2532 C CA . SER A 1 326 ? 26.226 -9.154 -24.751 1.00 61.78 326 SER A CA 1
ATOM 2533 C C . SER A 1 326 ? 25.585 -10.207 -25.676 1.00 61.78 326 SER A C 1
ATOM 2535 O O . SER A 1 326 ? 26.052 -11.329 -25.827 1.00 61.78 326 SER A O 1
ATOM 2537 N N . GLY A 1 327 ? 24.486 -9.833 -26.330 1.00 65.69 327 GLY A N 1
ATOM 2538 C CA . GLY A 1 327 ? 23.717 -10.700 -27.228 1.00 65.69 327 GLY A CA 1
ATOM 2539 C C . GLY A 1 327 ? 22.250 -10.297 -27.387 1.00 65.69 327 GLY A C 1
ATOM 2540 O O . GLY A 1 327 ? 21.609 -10.731 -28.344 1.00 65.69 327 GLY A O 1
ATOM 2541 N N . ASP A 1 328 ? 21.732 -9.433 -26.508 1.00 77.06 328 ASP A N 1
ATOM 2542 C CA . ASP A 1 328 ? 20.344 -8.965 -26.517 1.00 77.06 328 ASP A CA 1
ATOM 2543 C C . ASP A 1 328 ? 20.272 -7.446 -26.765 1.00 77.06 328 ASP A C 1
ATOM 2545 O O . ASP A 1 328 ? 20.610 -6.620 -25.916 1.00 77.06 328 ASP A O 1
ATOM 2549 N N . ALA A 1 329 ? 19.795 -7.063 -27.955 1.00 75.69 329 ALA A N 1
ATOM 2550 C CA . ALA A 1 329 ? 19.638 -5.662 -28.349 1.00 75.69 329 ALA A CA 1
ATOM 2551 C C . ALA A 1 329 ? 18.589 -4.901 -27.509 1.00 75.69 329 ALA A C 1
ATOM 2553 O O . ALA A 1 329 ? 18.687 -3.680 -27.368 1.00 75.69 329 ALA A O 1
ATOM 2554 N N . GLY A 1 330 ? 17.592 -5.601 -26.959 1.00 74.38 330 GLY A N 1
ATOM 2555 C CA . GLY A 1 330 ? 16.601 -5.035 -26.046 1.00 74.38 330 GLY A CA 1
ATOM 2556 C C . GLY A 1 330 ? 17.225 -4.701 -24.695 1.00 74.38 330 GLY A C 1
ATOM 2557 O O . GLY A 1 330 ? 17.121 -3.557 -24.248 1.00 74.38 330 GLY A O 1
ATOM 2558 N N . ALA A 1 331 ? 17.953 -5.655 -24.110 1.00 73.56 331 ALA A N 1
ATOM 2559 C CA . ALA A 1 331 ? 18.687 -5.458 -22.859 1.00 73.56 331 ALA A CA 1
ATOM 2560 C C . ALA A 1 331 ? 19.787 -4.384 -22.993 1.00 73.56 331 ALA A C 1
ATOM 2562 O O . ALA A 1 331 ? 19.993 -3.573 -22.093 1.00 73.56 331 ALA A O 1
ATOM 2563 N N . ALA A 1 332 ? 20.453 -4.302 -24.152 1.00 76.94 332 ALA A N 1
ATOM 2564 C CA . ALA A 1 332 ? 21.432 -3.249 -24.437 1.00 76.94 332 ALA A CA 1
ATOM 2565 C C . ALA A 1 332 ? 20.814 -1.847 -24.425 1.00 76.94 332 ALA A C 1
ATOM 2567 O O . ALA A 1 332 ? 21.406 -0.902 -23.896 1.00 76.94 332 ALA A O 1
ATOM 2568 N N . LYS A 1 333 ? 19.607 -1.703 -24.985 1.00 78.94 333 LYS A N 1
ATOM 2569 C CA . LYS A 1 333 ? 18.880 -0.431 -24.997 1.00 78.94 333 LYS A CA 1
ATOM 2570 C C . LYS A 1 333 ? 18.472 -0.006 -23.582 1.00 78.94 333 LYS A C 1
ATOM 2572 O O . LYS A 1 333 ? 18.620 1.168 -23.238 1.00 78.94 333 LYS A O 1
ATOM 2577 N N . THR A 1 334 ? 17.957 -0.928 -22.769 1.00 77.06 334 THR A N 1
ATOM 2578 C CA . THR A 1 334 ? 17.515 -0.636 -21.394 1.00 77.06 334 THR A CA 1
ATOM 2579 C C . THR A 1 334 ? 18.694 -0.331 -20.472 1.00 77.06 334 THR A C 1
ATOM 2581 O O . THR A 1 334 ? 18.639 0.658 -19.740 1.00 77.06 334 THR A O 1
ATOM 2584 N N . TRP A 1 335 ? 19.799 -1.075 -20.592 1.00 79.19 335 TRP A N 1
ATOM 2585 C CA . TRP A 1 335 ? 21.065 -0.756 -19.928 1.00 79.19 335 TRP A CA 1
ATOM 2586 C C . TRP A 1 335 ? 21.560 0.647 -20.284 1.00 79.19 335 TRP A C 1
ATOM 2588 O O . TRP A 1 335 ? 21.849 1.433 -19.387 1.00 79.19 335 TRP A O 1
ATOM 2598 N N . HIS A 1 336 ? 21.601 1.000 -21.574 1.00 79.06 336 HIS A N 1
ATOM 2599 C CA . HIS A 1 336 ? 22.047 2.330 -21.988 1.00 79.06 336 HIS A CA 1
ATOM 2600 C C . HIS A 1 336 ? 21.162 3.444 -21.406 1.00 79.06 336 HIS A C 1
ATOM 2602 O O . HIS A 1 336 ? 21.666 4.488 -20.992 1.00 79.06 336 HIS A O 1
ATOM 2608 N N . CYS A 1 337 ? 19.848 3.208 -21.325 1.00 76.62 337 CYS A N 1
ATOM 2609 C CA . CYS A 1 337 ? 18.905 4.130 -20.695 1.00 76.62 337 CYS A CA 1
ATOM 2610 C C . CYS A 1 337 ? 19.203 4.327 -19.199 1.00 76.62 337 CYS A C 1
ATOM 2612 O O . CYS A 1 337 ? 19.211 5.464 -18.724 1.00 76.62 337 CYS A O 1
ATOM 2614 N N . PHE A 1 338 ? 19.497 3.239 -18.480 1.00 80.06 338 PHE A N 1
ATOM 2615 C CA . PHE A 1 338 ? 19.902 3.281 -17.076 1.00 80.06 338 PHE A CA 1
ATOM 2616 C C . PHE A 1 338 ? 21.244 4.011 -16.900 1.00 80.06 338 PHE A C 1
ATOM 2618 O O . PHE A 1 338 ? 21.320 4.994 -16.166 1.00 80.06 338 PHE A O 1
ATOM 2625 N N . SER A 1 339 ? 22.287 3.602 -17.630 1.00 79.94 339 SER A N 1
ATOM 2626 C CA . SER A 1 339 ? 23.644 4.138 -17.477 1.00 79.94 339 SER A CA 1
ATOM 2627 C C . SER A 1 339 ? 23.743 5.622 -17.834 1.00 79.94 339 SER A C 1
ATOM 2629 O O . SER A 1 339 ? 24.399 6.382 -17.128 1.00 79.94 339 SER A O 1
ATOM 2631 N N . ALA A 1 340 ? 23.079 6.057 -18.913 1.00 78.44 340 ALA A N 1
ATOM 2632 C CA . ALA A 1 340 ? 23.111 7.454 -19.349 1.00 78.44 340 ALA A CA 1
ATOM 2633 C C . ALA A 1 340 ? 22.426 8.394 -18.348 1.00 78.44 340 ALA A C 1
ATOM 2635 O O . ALA A 1 340 ? 22.788 9.562 -18.242 1.00 78.44 340 ALA A O 1
ATOM 2636 N N . ARG A 1 341 ? 21.422 7.897 -17.616 1.00 75.69 341 ARG A N 1
ATOM 2637 C CA . ARG A 1 341 ? 20.717 8.668 -16.588 1.00 75.69 341 ARG A CA 1
ATOM 2638 C C . ARG A 1 341 ? 21.435 8.631 -15.246 1.00 75.69 341 ARG A C 1
ATOM 2640 O O . ARG A 1 341 ? 21.491 9.669 -14.602 1.00 75.69 341 ARG A O 1
ATOM 2647 N N . LEU A 1 342 ? 22.026 7.495 -14.870 1.00 77.56 342 LEU A N 1
ATOM 2648 C CA . LEU A 1 342 ? 22.827 7.368 -13.650 1.00 77.56 342 LEU A CA 1
ATOM 2649 C C . LEU A 1 342 ? 24.010 8.353 -13.634 1.00 77.56 342 LEU A C 1
ATOM 2651 O O . LEU A 1 342 ? 24.282 8.954 -12.604 1.00 77.56 342 LEU A O 1
ATOM 2655 N N . GLN A 1 343 ? 24.644 8.598 -14.787 1.00 73.38 343 GLN A N 1
ATOM 2656 C CA . GLN A 1 343 ? 25.702 9.613 -14.946 1.00 73.38 343 GLN A CA 1
ATOM 2657 C C . GLN A 1 343 ? 25.262 11.059 -14.654 1.00 73.38 343 GLN A C 1
ATOM 2659 O O . GLN A 1 343 ? 26.116 11.926 -14.527 1.00 73.38 343 GLN A O 1
ATOM 2664 N N . ASN A 1 344 ? 23.956 11.340 -14.613 1.00 66.94 344 ASN A N 1
ATOM 2665 C CA . ASN A 1 344 ? 23.430 12.662 -14.256 1.00 66.94 344 ASN A CA 1
ATOM 2666 C C . ASN A 1 344 ? 22.977 12.740 -12.789 1.00 66.94 344 ASN A C 1
ATOM 2668 O O . ASN A 1 344 ? 22.490 13.788 -12.368 1.00 66.94 344 ASN A O 1
ATOM 2672 N N . VAL A 1 345 ? 23.050 11.623 -12.061 1.00 63.62 345 VAL A N 1
ATOM 2673 C CA . VAL A 1 345 ? 22.666 11.501 -10.649 1.00 63.62 345 VAL A CA 1
ATOM 2674 C C . VAL A 1 345 ? 23.920 11.533 -9.768 1.00 63.62 345 VAL A C 1
ATOM 2676 O O . VAL A 1 345 ? 23.950 12.305 -8.817 1.00 63.62 345 VAL A O 1
ATOM 2679 N N . VAL A 1 346 ? 24.956 10.770 -10.150 1.00 56.25 346 VAL A N 1
ATOM 2680 C CA . VAL A 1 346 ? 26.286 10.714 -9.504 1.00 56.25 346 VAL A CA 1
ATOM 2681 C C . VAL A 1 346 ? 27.201 11.830 -10.001 1.00 56.25 346 VAL A C 1
ATOM 2683 O O . VAL A 1 346 ? 27.904 12.450 -9.172 1.00 56.25 346 VAL A O 1
#

Organism: NCBI:txid83891

Foldseek 3Di:
DDLQAFADQAPALCLLCPCVSQPDRHRHDVDDQADDDAQVCLLVVLVVLLVVVVPDPDLLCCRVPVVSLSVLSNLLNCQRPVPHPHHHALNNLQSLLQSLLVSLQVLLVVLLVQCVVCVPPDDDPVVLSSSLRSNLSSLSSNLSLLLGFHDPPPPPPDPDDDDDDDDPDDPDDPPPPDDPQLAWRSSHGLVSLLSNLVSLLSVLDPSCCVSCPPANDPSSLVSLLSSLVSLLLTCSQQDPVNVSSLLSSLSSNLSSQLRVVVVVPDQLLRVCVVLLVSLLQDLSSLSSVLSSLLSCPPPSRDDPRSVRNSVSNVVVNVVCCVPVVVPDPSSVVSSCSNVVSNVVRD

Radius of gyration: 21.97 Å; chains: 1; bounding box: 59×36×68 Å

pLDDT: mean 83.63, std 16.73, range [30.81, 98.5]

InterPro domains:
  IPR026971 Condensin subunit 1/Condensin-2 complex subunit D3 [PTHR14222] (25-338)